Protein AF-0000000084544613 (afdb_homodimer)

Solvent-accessible surface area (backbone atoms only — not comparable to full-atom values): 16202 Å² total; per-residue (Å²): 124,86,74,78,70,75,80,75,56,47,76,49,73,43,75,45,73,48,76,34,64,32,33,56,65,61,53,37,58,56,66,61,38,72,48,53,43,58,78,31,40,74,65,41,62,43,46,40,69,77,35,88,48,72,63,53,60,64,16,25,35,38,38,32,31,70,87,66,53,49,36,34,34,38,29,67,38,61,40,94,79,36,34,40,28,34,34,54,75,42,68,62,92,47,68,38,42,39,36,37,44,35,50,44,73,76,50,79,51,25,25,38,40,36,44,36,36,39,40,30,24,61,79,54,50,73,66,56,45,52,51,47,52,54,48,50,45,51,51,51,48,55,20,51,51,40,41,38,58,64,59,58,102,126,85,74,77,72,76,79,75,55,48,76,51,74,44,75,46,73,47,75,35,64,31,33,57,66,62,54,37,59,57,67,60,39,70,49,54,42,58,78,31,40,74,67,41,62,42,47,39,71,76,35,89,47,73,63,53,61,62,15,25,36,37,39,32,30,69,88,66,52,50,37,35,34,37,29,67,37,63,40,92,80,37,37,39,29,34,33,55,76,44,69,62,92,48,68,39,43,40,37,37,46,36,51,44,72,76,50,79,51,27,24,38,40,36,44,36,34,41,39,30,24,60,78,53,50,72,68,55,44,52,51,48,52,52,50,48,45,51,50,50,48,55,18,51,50,40,41,37,59,64,58,57,103

Organism: NCBI:txid1582439

Secondary structure (DSSP, 8-state):
-------S-EEEEEEEEEEESS-HHHHHHHHH-TT-GGGTSTTEEEEEESSS--SSTT-EEEEEETTS-EEEEEEEEEETTTEEEEEEEESSS-SEEEEEEEEEEEETTEEEEEEEEEEEESSS-HHHHHHHHHHHHHHHHHHHHHHHHHH--/-------S-EEEEEEEEEEESS-HHHHHHHHH-TT-GGGTSTTEEEEEESSS--SSTT-EEEEEETTS-EEEEEEEEEETTTEEEEEEEESSS-SEEEEEEEEEEEETTEEEEEEEEEEEESSS-HHHHHHHHHHHHHHHHHHHHHHHHHH--

Nearest PDB structures (foldseek):
  3ijt-assembly1_A  TM=8.768E-01  e=1.781E-09  Streptococcus mutans
  2le1-assembly1_A  TM=8.566E-01  e=1.753E-08  Thermobifida fusca YX
  3p9v-assembly1_B-2  TM=7.314E-01  e=1.941E-07  Marinobacter nauticus VT8
  4xrw-assembly1_A  TM=7.712E-01  e=8.915E-07  Amycolatopsis orientalis
  2ns9-assembly1_B  TM=6.949E-01  e=4.604E-06  Aeropyrum pernix

Foldseek 3Di:
DPPPPPDLKDKDKAKDKDKAQAALVLLLVQVQQPFNLVQQAPQWDGKDWPDPDRGAFATKMWTAGNVGFIWIKTWHGDDRSFKTKIWTDDRDQFPTKIKMWGWDDPDRGMIMIMIMMMTMHSPDDPVRVVVVSVVVNVSVVRRVVSSRVVRRD/DPPPPPDLKDKDKAKDKDKAQAALVLLLVQVQQPFNLVQQAPQWDGKDWPDPDRGAFATKMWTAGNVGFIWIKTWHGDDRSFKTKIWTDDGDQFPTKIKMWGWDDPDRGMIMIMIMMMTMHSPDDPVRVVVVSVVVNVSVVRRVVSSRVVRRD

Sequence (306 aa):
MAKIQKKSFHTGTVKKTIKIKASNHKVWRKISNIVGLPTWLVDVKDTVYLSKKKKGVGAIRLITFADGNEIEEHVVAWKTGEYFTYIATEGLPLRAYVATISIKPKSKNLVELTWESYINSKKMTEKQFTDFLVFMGSFYEASLENLKALLEKMAKIQKKSFHTGTVKKTIKIKASNHKVWRKISNIVGLPTWLVDVKDTVYLSKKKKGVGAIRLITFADGNEIEEHVVAWKTGEYFTYIATEGLPLRAYVATISIKPKSKNLVELTWESYINSKKMTEKQFTDFLVFMGSFYEASLENLKALLEK

pLDDT: mean 95.2, std 12.95, range [23.08, 98.94]

Structure (mmCIF, N/CA/C/O backbone):
data_AF-0000000084544613-model_v1
#
loop_
_entity.id
_entity.type
_entity.pdbx_description
1 polymer 'SRPBCC family protein'
#
loop_
_atom_site.group_PDB
_atom_site.id
_atom_site.type_symbol
_atom_site.label_atom_id
_atom_site.label_alt_id
_atom_site.label_comp_id
_atom_site.label_asym_id
_atom_site.label_entity_id
_atom_site.label_seq_id
_atom_site.pdbx_PDB_ins_code
_atom_site.Cartn_x
_atom_site.Cartn_y
_atom_site.Cartn_z
_atom_site.occupancy
_atom_site.B_iso_or_equiv
_atom_site.auth_seq_id
_atom_site.auth_comp_id
_atom_site.auth_asym_id
_atom_site.auth_atom_id
_atom_site.pdbx_PDB_model_num
ATOM 1 N N . MET A 1 1 ? -23.906 -1.999 -30.281 1 23.08 1 MET A N 1
ATOM 2 C CA . MET A 1 1 ? -22.828 -1.134 -29.797 1 23.08 1 MET A CA 1
ATOM 3 C C . MET A 1 1 ? -22.438 -1.504 -28.375 1 23.08 1 MET A C 1
ATOM 5 O O . MET A 1 1 ? -23.297 -1.636 -27.5 1 23.08 1 MET A O 1
ATOM 9 N N . ALA A 1 2 ? -21.344 -2.17 -28.094 1 27.88 2 ALA A N 1
ATOM 10 C CA . ALA A 1 2 ? -21.141 -2.693 -26.75 1 27.88 2 ALA A CA 1
ATOM 11 C C . ALA A 1 2 ? -21.203 -1.574 -25.703 1 27.88 2 ALA A C 1
ATOM 13 O O . ALA A 1 2 ? -20.516 -0.554 -25.844 1 27.88 2 ALA A O 1
ATOM 14 N N . LYS A 1 3 ? -22.359 -1.311 -25 1 33.66 3 LYS A N 1
ATOM 15 C CA . LYS A 1 3 ? -22.562 -0.206 -24.078 1 33.66 3 LYS A CA 1
ATOM 16 C C . LYS A 1 3 ? -21.344 0 -23.188 1 33.66 3 LYS A C 1
ATOM 18 O O . LYS A 1 3 ? -20.859 -0.942 -22.547 1 33.66 3 LYS A O 1
ATOM 23 N N . ILE A 1 4 ? -20.391 0.893 -23.453 1 34.91 4 ILE A N 1
ATOM 24 C CA . ILE A 1 4 ? -19.297 1.301 -22.578 1 34.91 4 ILE A CA 1
ATOM 25 C C . ILE A 1 4 ? -19.781 1.394 -21.141 1 34.91 4 ILE A C 1
ATOM 27 O O . ILE A 1 4 ? -20.641 2.221 -20.812 1 34.91 4 ILE A O 1
ATOM 31 N N . GLN A 1 5 ? -19.938 0.431 -20.516 1 38.03 5 GLN A N 1
ATOM 32 C CA . GLN A 1 5 ? -20.484 0.383 -19.172 1 38.03 5 GLN A CA 1
ATOM 33 C C . GLN A 1 5 ? -19.844 1.449 -1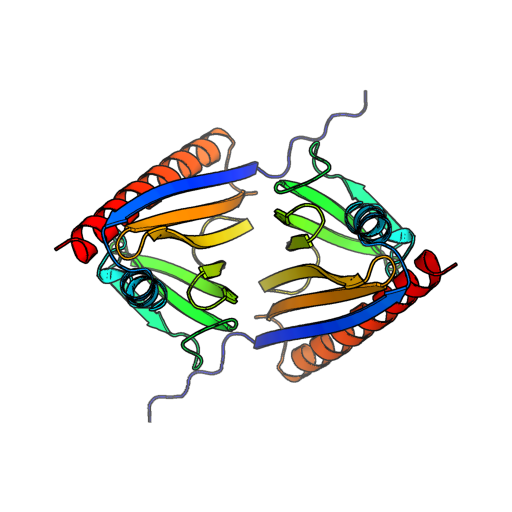8.281 1 38.03 5 GLN A C 1
ATOM 35 O O . GLN A 1 5 ? -18.625 1.68 -18.359 1 38.03 5 GLN A O 1
ATOM 40 N N . LYS A 1 6 ? -20.5 2.516 -17.766 1 46.59 6 LYS A N 1
ATOM 41 C CA . LYS A 1 6 ? -20.219 3.572 -16.797 1 46.59 6 LYS A CA 1
ATOM 42 C C . LYS A 1 6 ? -19.188 3.105 -15.758 1 46.59 6 LYS A C 1
ATOM 44 O O . LYS A 1 6 ? -19.328 2.018 -15.195 1 46.59 6 LYS A O 1
ATOM 49 N N . LYS A 1 7 ? -18.031 3.873 -15.742 1 57.56 7 LYS A N 1
ATOM 50 C CA . LYS A 1 7 ? -16.938 3.562 -14.844 1 57.56 7 LYS A CA 1
ATOM 51 C C . LYS A 1 7 ? -17.422 3.4 -13.406 1 57.56 7 LYS A C 1
ATOM 53 O O . LYS A 1 7 ? -18.109 4.273 -12.883 1 57.56 7 LYS A O 1
ATOM 58 N N . SER A 1 8 ? -17.359 2.229 -12.688 1 84.38 8 SER A N 1
ATOM 59 C CA . SER A 1 8 ? -17.875 1.85 -11.383 1 84.38 8 SER A CA 1
ATOM 60 C C . SER A 1 8 ? -17.047 2.449 -10.258 1 84.38 8 SER A C 1
ATOM 62 O O . SER A 1 8 ? -17.5 2.537 -9.117 1 84.38 8 SER A O 1
ATOM 64 N N . PHE A 1 9 ? -15.898 3.211 -10.578 1 94.94 9 PHE A N 1
ATOM 65 C CA . PHE A 1 9 ? -15.055 3.826 -9.555 1 94.94 9 PHE A CA 1
ATOM 66 C C . PHE A 1 9 ? -14.148 4.887 -10.164 1 94.94 9 PHE A C 1
ATOM 68 O O . PHE A 1 9 ? -14.016 4.965 -11.383 1 94.94 9 PHE A O 1
ATOM 75 N N . HIS A 1 10 ? -13.68 5.848 -9.352 1 96.62 10 HIS A N 1
ATOM 76 C CA . HIS A 1 10 ? -12.672 6.836 -9.734 1 96.62 10 HIS A CA 1
ATOM 77 C C . HIS A 1 10 ? -11.344 6.559 -9.047 1 96.62 10 HIS A C 1
ATOM 79 O O . HIS A 1 10 ? -11.305 6.168 -7.883 1 96.62 10 HIS A O 1
ATOM 85 N N . THR A 1 11 ? -10.273 6.773 -9.82 1 96.88 11 THR A N 1
ATOM 86 C CA . THR A 1 11 ? -8.922 6.617 -9.297 1 96.88 11 THR A CA 1
ATOM 87 C C . THR A 1 11 ? -8.086 7.867 -9.57 1 96.88 11 THR A C 1
ATOM 89 O O . THR A 1 11 ? -8.305 8.562 -10.562 1 96.88 11 THR A O 1
ATOM 92 N N . GLY A 1 12 ? -7.141 8.141 -8.609 1 97.44 12 GLY A N 1
ATOM 93 C CA . GLY A 1 12 ? -6.219 9.25 -8.766 1 97.44 12 GLY A CA 1
ATOM 94 C C . GLY A 1 12 ? -5.008 9.156 -7.859 1 97.44 12 GLY A C 1
ATOM 95 O O . GLY A 1 12 ? -4.934 8.273 -7.004 1 97.44 12 GLY A O 1
ATOM 96 N N . THR A 1 13 ? -4.043 10.023 -8.18 1 98.38 13 THR A N 1
ATOM 97 C CA . THR A 1 13 ? -2.848 10.133 -7.355 1 98.38 13 THR A CA 1
ATOM 98 C C . THR A 1 13 ? -2.609 11.578 -6.938 1 98.38 13 THR A C 1
ATOM 100 O O . THR A 1 13 ? -3.041 12.508 -7.625 1 98.38 13 THR A O 1
ATOM 103 N N . VAL A 1 14 ? -2.062 11.734 -5.809 1 98.75 14 VAL A N 1
ATOM 104 C CA . VAL A 1 14 ? -1.59 13.023 -5.305 1 98.75 14 VAL A CA 1
ATOM 105 C C . VAL A 1 14 ? -0.104 12.922 -4.961 1 98.75 14 VAL A C 1
ATOM 107 O O . VAL A 1 14 ? 0.35 11.922 -4.414 1 98.75 14 VAL A O 1
ATOM 110 N N . LYS A 1 15 ? 0.653 13.945 -5.316 1 98.81 15 LYS A N 1
ATOM 111 C CA . LYS A 1 15 ? 2.082 13.992 -5.02 1 98.81 15 LYS A CA 1
ATOM 112 C C . LYS A 1 15 ? 2.541 15.414 -4.73 1 98.81 15 LYS A C 1
ATOM 114 O O . LYS A 1 15 ? 2.266 16.328 -5.508 1 98.81 15 LYS A O 1
ATOM 119 N N . LYS A 1 16 ? 3.117 15.578 -3.598 1 98.94 16 LYS A N 1
ATOM 120 C CA . LYS A 1 16 ? 3.75 16.844 -3.232 1 98.94 16 LYS A CA 1
ATOM 121 C C . LYS A 1 16 ? 5.176 16.625 -2.738 1 98.94 16 LYS A C 1
ATOM 123 O O . LYS A 1 16 ? 5.449 15.648 -2.033 1 98.94 16 LYS A O 1
ATOM 128 N N . THR A 1 17 ? 6.039 17.516 -3.098 1 98.88 17 THR A N 1
ATOM 129 C CA . THR A 1 17 ? 7.441 17.469 -2.701 1 98.88 17 THR A CA 1
ATOM 130 C C . THR A 1 17 ? 7.883 18.797 -2.104 1 98.88 17 THR A C 1
ATOM 132 O O . THR A 1 17 ? 7.418 19.859 -2.525 1 98.88 17 THR A O 1
ATOM 135 N N . ILE A 1 18 ? 8.789 18.688 -1.15 1 98.94 18 ILE A N 1
ATOM 136 C CA . ILE A 1 18 ? 9.336 19.891 -0.545 1 98.94 18 ILE A CA 1
ATOM 137 C C . ILE A 1 18 ? 10.797 19.672 -0.178 1 98.94 18 ILE A C 1
ATOM 139 O O . ILE A 1 18 ? 11.203 18.547 0.127 1 98.94 18 ILE A O 1
ATOM 143 N N . LYS A 1 19 ? 11.578 20.719 -0.242 1 98.88 19 LYS A N 1
ATOM 144 C CA . LYS A 1 19 ? 12.938 20.688 0.276 1 98.88 19 LYS A CA 1
ATOM 145 C C . LYS A 1 19 ? 13 21.234 1.702 1 98.88 19 LYS A C 1
ATOM 147 O O . LYS A 1 19 ? 12.352 22.234 2.021 1 98.88 19 LYS A O 1
ATOM 152 N N . ILE A 1 20 ? 13.758 20.578 2.533 1 98.94 20 ILE A N 1
ATOM 153 C CA . ILE A 1 20 ? 13.906 20.953 3.932 1 98.94 20 ILE A CA 1
ATOM 154 C C . ILE A 1 20 ? 15.391 21.062 4.285 1 98.94 20 ILE A C 1
ATOM 156 O O . ILE A 1 20 ? 16.156 20.109 4.078 1 98.94 20 ILE A O 1
ATOM 160 N N . LYS A 1 21 ? 15.812 22.156 4.816 1 98.88 21 LYS A N 1
ATOM 161 C CA . LYS A 1 21 ? 17.188 22.359 5.285 1 98.88 21 LYS A CA 1
ATOM 162 C C . LYS A 1 21 ? 17.391 21.719 6.652 1 98.88 21 LYS A C 1
ATOM 164 O O . LYS A 1 21 ? 17.422 22.406 7.672 1 98.88 21 LYS A O 1
ATOM 169 N N . ALA A 1 22 ? 17.672 20.5 6.652 1 98.81 22 ALA A N 1
ATOM 170 C CA . ALA A 1 22 ? 17.922 19.672 7.824 1 98.81 22 ALA A CA 1
ATOM 171 C C . ALA A 1 22 ? 18.562 18.344 7.426 1 98.81 22 ALA A C 1
ATOM 173 O O . ALA A 1 22 ? 18.531 17.969 6.254 1 98.81 22 ALA A O 1
ATOM 174 N N . SER A 1 23 ? 19.172 17.625 8.375 1 98.75 23 SER A N 1
ATOM 175 C CA . SER A 1 23 ? 19.75 16.328 8.094 1 98.75 23 SER A CA 1
ATOM 176 C C . SER A 1 23 ? 18.672 15.273 7.875 1 98.75 23 SER A C 1
ATOM 178 O O . SER A 1 23 ? 17.547 15.414 8.367 1 98.75 23 SER A O 1
ATOM 180 N N . ASN A 1 24 ? 19.047 14.297 7.137 1 98.81 24 ASN A N 1
ATOM 181 C CA . ASN A 1 24 ? 18.156 13.156 6.949 1 98.81 24 ASN A CA 1
ATOM 182 C C . ASN A 1 24 ? 17.688 12.586 8.281 1 98.81 24 ASN A C 1
ATOM 184 O O . ASN A 1 24 ? 16.5 12.273 8.453 1 98.81 24 ASN A O 1
ATOM 188 N N . HIS A 1 25 ? 18.594 12.477 9.164 1 98.62 25 HIS A N 1
ATOM 189 C CA . HIS A 1 25 ? 18.297 11.906 10.469 1 98.62 25 HIS A CA 1
ATOM 190 C C . HIS A 1 25 ? 17.234 12.727 11.195 1 98.62 25 HIS A C 1
ATOM 192 O O . HIS A 1 25 ? 16.297 12.172 11.758 1 98.62 25 HIS A O 1
ATOM 198 N N . LYS A 1 26 ? 17.422 14 11.203 1 98.69 26 LYS A N 1
ATOM 199 C CA . LYS A 1 26 ? 16.469 14.883 11.875 1 98.69 26 LYS A CA 1
ATOM 200 C C . LYS A 1 26 ? 15.086 14.773 11.266 1 98.69 26 LYS A C 1
ATOM 202 O O . LYS A 1 26 ? 14.086 14.656 11.984 1 98.69 26 LYS A O 1
ATOM 207 N N . VAL A 1 27 ? 14.992 14.789 9.984 1 98.88 27 VAL A N 1
ATOM 208 C CA . VAL A 1 27 ? 13.719 14.719 9.281 1 98.88 27 VAL A CA 1
ATOM 209 C C . VAL A 1 27 ? 13.07 13.359 9.523 1 98.88 27 VAL A C 1
ATOM 211 O O . VAL A 1 27 ? 11.883 13.281 9.844 1 98.88 27 VAL A O 1
ATOM 214 N N . TRP A 1 28 ? 13.867 12.328 9.43 1 98.81 28 TRP A N 1
ATOM 215 C CA . TRP A 1 28 ? 13.336 10.977 9.625 1 98.81 28 TRP A CA 1
ATOM 216 C C . TRP A 1 28 ? 12.773 10.812 11.031 1 98.81 28 TRP A C 1
ATOM 218 O O . TRP A 1 28 ? 11.695 10.242 11.211 1 98.81 28 TRP A O 1
ATOM 228 N N . ARG A 1 29 ? 13.469 11.258 11.961 1 98.44 29 ARG A N 1
ATOM 229 C CA . ARG A 1 29 ? 13.023 11.148 13.344 1 98.44 29 ARG A CA 1
ATOM 230 C C . ARG A 1 29 ? 11.648 11.773 13.531 1 98.44 29 ARG A C 1
ATOM 232 O O . ARG A 1 29 ? 10.797 11.234 14.242 1 98.44 29 ARG A O 1
ATOM 239 N N . LYS A 1 30 ? 11.461 12.867 12.883 1 98.56 30 LYS A N 1
ATOM 240 C CA . LYS A 1 30 ? 10.195 13.57 13.016 1 98.56 30 LYS A CA 1
ATOM 241 C C . LYS A 1 30 ? 9.07 12.805 12.32 1 98.56 30 LYS A C 1
ATOM 243 O O . LYS A 1 30 ? 8.031 12.531 12.93 1 98.56 30 LYS A O 1
ATOM 248 N N . ILE A 1 31 ? 9.305 12.336 11.094 1 98.56 31 ILE A N 1
ATOM 249 C CA . ILE A 1 31 ? 8.18 11.82 10.312 1 98.56 31 ILE A CA 1
ATOM 250 C C . ILE A 1 31 ? 7.934 10.359 10.672 1 98.56 31 ILE A C 1
ATOM 252 O O . ILE A 1 31 ? 6.828 9.844 10.469 1 98.56 31 ILE A O 1
ATOM 256 N N . SER A 1 32 ? 8.922 9.711 11.227 1 98.44 32 SER A N 1
ATOM 257 C CA . SER A 1 32 ? 8.75 8.305 11.555 1 98.44 32 SER A CA 1
ATOM 258 C C . SER A 1 32 ? 8.078 8.125 12.906 1 98.44 32 SER A C 1
ATOM 260 O O . SER A 1 32 ? 7.699 7.008 13.273 1 98.44 32 SER A O 1
ATOM 262 N N . ASN A 1 33 ? 8.023 9.164 13.68 1 98.44 33 ASN A N 1
ATOM 263 C CA . ASN A 1 33 ? 7.102 9.164 14.812 1 98.44 33 ASN A CA 1
ATOM 264 C C . ASN A 1 33 ? 5.652 9.297 14.352 1 98.44 33 ASN A C 1
ATOM 266 O O . ASN A 1 33 ? 5.102 10.398 14.32 1 98.44 33 ASN A O 1
ATOM 270 N N . ILE A 1 34 ? 5.027 8.188 14.133 1 98.69 34 ILE A N 1
ATOM 271 C CA . ILE A 1 34 ? 3.791 8.188 13.359 1 98.69 34 ILE A CA 1
ATOM 272 C C . ILE A 1 34 ? 2.646 8.734 14.211 1 98.69 34 ILE A C 1
ATOM 274 O O . ILE A 1 34 ? 1.57 9.039 13.688 1 98.69 34 ILE A O 1
ATOM 278 N N . VAL A 1 35 ? 2.83 8.914 15.5 1 98.56 35 VAL A N 1
ATOM 279 C CA . VAL A 1 35 ? 1.776 9.5 16.328 1 98.56 35 VAL A CA 1
ATOM 280 C C . VAL A 1 35 ? 2.146 10.93 16.703 1 98.56 35 VAL A C 1
ATOM 282 O O . VAL A 1 35 ? 1.463 11.562 17.5 1 98.56 35 VAL A O 1
ATOM 285 N N . GLY A 1 36 ? 3.201 11.484 16.219 1 98.31 36 GLY A N 1
ATOM 286 C CA . GLY A 1 36 ? 3.598 12.859 16.484 1 98.31 36 GLY A CA 1
ATOM 287 C C . GLY A 1 36 ? 2.936 13.859 15.547 1 98.31 36 GLY A C 1
ATOM 288 O O . GLY A 1 36 ? 3.387 15 15.422 1 98.31 36 GLY A O 1
ATOM 289 N N . LEU A 1 37 ? 1.925 13.539 14.914 1 98.44 37 LEU A N 1
ATOM 290 C CA . LEU A 1 37 ? 1.3 14.281 13.828 1 98.44 37 LEU A CA 1
ATOM 291 C C . LEU A 1 37 ? 0.79 15.633 14.312 1 98.44 37 LEU A C 1
ATOM 293 O O . LEU A 1 37 ? 0.873 16.625 13.594 1 98.44 37 LEU A O 1
ATOM 297 N N . PRO A 1 38 ? 0.268 15.766 15.531 1 97.75 38 PRO A N 1
ATOM 298 C CA . PRO A 1 38 ? -0.268 17.062 15.961 1 97.75 38 PRO A CA 1
ATOM 299 C C . PRO A 1 38 ? 0.758 18.188 15.867 1 97.75 38 PRO A C 1
ATOM 301 O O . PRO A 1 38 ? 0.387 19.359 15.828 1 97.75 38 PRO A O 1
ATOM 304 N N . THR A 1 39 ? 1.993 17.844 15.766 1 96.81 39 THR A N 1
ATOM 305 C CA . THR A 1 39 ? 3.047 18.859 15.758 1 96.81 39 THR A CA 1
ATOM 306 C C . THR A 1 39 ? 3.207 19.469 14.367 1 96.81 39 THR A C 1
ATOM 308 O O . THR A 1 39 ? 3.768 20.547 14.219 1 96.81 39 THR A O 1
ATOM 311 N N . TRP A 1 40 ? 2.736 18.766 13.344 1 98.25 40 TRP A N 1
ATOM 312 C CA . TRP A 1 40 ? 3.07 19.312 12.039 1 98.25 40 TRP A CA 1
ATOM 313 C C . TRP A 1 40 ? 1.947 19.078 11.031 1 98.25 40 TRP A C 1
ATOM 315 O O . TRP A 1 40 ? 1.909 19.703 9.969 1 98.25 40 TRP A O 1
ATOM 325 N N . LEU A 1 41 ? 1.075 18.109 11.266 1 98.44 41 LEU A N 1
ATOM 326 C CA . LEU A 1 41 ? -0.033 17.859 10.352 1 98.44 41 LEU A CA 1
ATOM 327 C C . LEU A 1 41 ? -1.194 18.812 10.625 1 98.44 41 LEU A C 1
ATOM 329 O O . LEU A 1 41 ? -1.618 18.953 11.773 1 98.44 41 LEU A O 1
ATOM 333 N N . VAL A 1 42 ? -1.73 19.297 9.578 1 97.88 42 VAL A N 1
ATOM 334 C CA . VAL A 1 42 ? -2.805 20.281 9.711 1 97.88 42 VAL A CA 1
ATOM 335 C C . VAL A 1 42 ? -4.059 19.609 10.258 1 97.88 42 VAL A C 1
ATOM 337 O O . VAL A 1 42 ? -4.379 18.469 9.875 1 97.88 42 VAL A O 1
ATOM 340 N N . ASP A 1 43 ? -4.754 20.281 11.18 1 96.75 43 ASP A N 1
ATOM 341 C CA . ASP A 1 43 ? -6.121 20.031 11.625 1 96.75 43 ASP A CA 1
ATOM 342 C C . ASP A 1 43 ? -6.195 18.75 12.461 1 96.75 43 ASP A C 1
ATOM 344 O O . ASP A 1 43 ? -7.262 18.141 12.586 1 96.75 43 ASP A O 1
ATOM 348 N N . VAL A 1 44 ? -5.074 18.312 12.992 1 98.38 44 VAL A N 1
ATOM 349 C CA . VAL A 1 44 ? -5.082 17.125 13.828 1 98.38 44 VAL A CA 1
ATOM 350 C C . VAL A 1 44 ? -5.203 17.516 15.297 1 98.38 44 VAL A C 1
ATOM 352 O O . VAL A 1 44 ? -4.465 18.391 15.773 1 98.38 44 VAL A O 1
ATOM 355 N N . LYS A 1 45 ? -6.117 16.906 15.945 1 98.12 45 LYS A N 1
ATOM 356 C CA . LYS A 1 45 ? -6.312 17.094 17.375 1 98.12 45 LYS A CA 1
ATOM 357 C C . LYS A 1 45 ? -5.449 16.141 18.188 1 98.12 45 LYS A C 1
ATOM 359 O O . LYS A 1 45 ? -4.832 16.531 19.188 1 98.12 45 LYS A O 1
ATOM 364 N N . ASP A 1 46 ? -5.461 14.883 17.781 1 98.25 46 ASP A N 1
ATOM 365 C CA . ASP A 1 46 ? -4.762 13.859 18.547 1 98.25 46 ASP A CA 1
ATOM 366 C C . ASP A 1 46 ? -4.418 12.656 17.672 1 98.25 46 ASP A C 1
ATOM 368 O O . ASP A 1 46 ? -5.074 12.414 16.656 1 98.25 46 ASP A O 1
ATOM 372 N N . THR A 1 47 ? -3.361 11.984 18.125 1 98.62 47 THR A N 1
ATOM 373 C CA . THR A 1 47 ? -2.992 10.711 17.516 1 98.62 47 THR A CA 1
ATOM 374 C C . THR A 1 47 ? -2.51 9.719 18.562 1 98.62 47 THR A C 1
ATOM 376 O O . THR A 1 47 ? -1.764 10.094 19.469 1 98.62 47 THR A O 1
ATOM 379 N N . VAL A 1 48 ? -2.941 8.414 18.406 1 98.44 48 VAL A N 1
ATOM 380 C CA . VAL A 1 48 ? -2.5 7.383 19.344 1 98.44 48 VAL A CA 1
ATOM 381 C C . VAL A 1 48 ? -2.166 6.105 18.578 1 98.44 48 VAL A C 1
ATOM 383 O O . VAL A 1 48 ? -2.602 5.922 17.438 1 98.44 48 VAL A O 1
ATOM 386 N N . TYR A 1 49 ? -1.404 5.258 19.281 1 98.12 49 TYR A N 1
ATOM 387 C CA . TYR A 1 49 ? -1.151 3.926 18.734 1 98.12 49 TYR A CA 1
ATOM 388 C C . TYR A 1 49 ? -2.322 2.992 19.016 1 98.12 49 TYR A C 1
ATOM 390 O O . TYR A 1 49 ? -2.875 2.994 20.125 1 98.12 49 TYR A O 1
ATOM 398 N N . LEU A 1 50 ? -2.646 2.238 18.016 1 96.81 50 LEU A N 1
ATOM 399 C CA . LEU A 1 50 ? -3.584 1.144 18.234 1 96.81 50 LEU A CA 1
ATOM 400 C C . LEU A 1 50 ? -2.85 -0.188 18.344 1 96.81 50 LEU A C 1
ATOM 402 O O . LEU A 1 50 ? -3.453 -1.21 18.688 1 96.81 50 LEU A O 1
ATOM 406 N N . SER A 1 51 ? -1.61 -0.148 18.031 1 96.06 51 SER A N 1
ATOM 407 C CA . SER A 1 51 ? -0.771 -1.341 18.094 1 96.06 51 SER A CA 1
ATOM 408 C C . SER A 1 51 ? 0.271 -1.219 19.203 1 96.06 51 SER A C 1
ATOM 410 O O . SER A 1 51 ? 0.621 -0.111 19.609 1 96.06 51 SER A O 1
ATOM 412 N N . LYS A 1 52 ? 0.743 -2.355 19.641 1 95.38 52 LYS A N 1
ATOM 413 C CA . LYS A 1 52 ? 1.913 -2.359 20.516 1 95.38 52 LYS A CA 1
ATOM 414 C C . LYS A 1 52 ? 3.164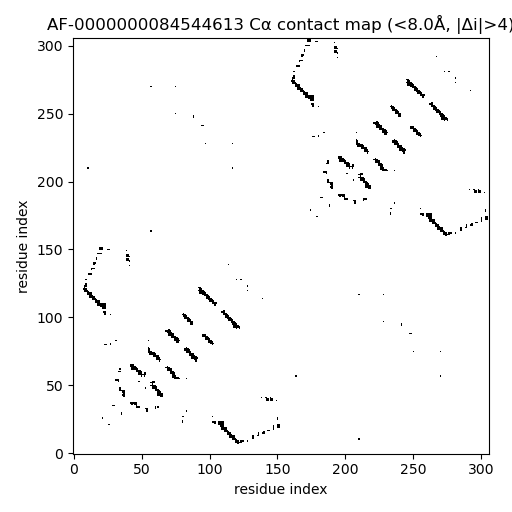 -1.914 19.766 1 95.38 52 LYS A C 1
ATOM 416 O O . LYS A 1 52 ? 3.977 -1.153 20.297 1 95.38 52 LYS A O 1
ATOM 421 N N . LYS A 1 53 ? 3.244 -2.453 18.625 1 95.81 53 LYS A N 1
ATOM 422 C CA . LYS A 1 53 ? 4.344 -2.035 17.75 1 95.81 53 LYS A CA 1
ATOM 423 C C . LYS A 1 53 ? 4.258 -0.544 17.438 1 95.81 53 LYS A C 1
ATOM 425 O O . LYS A 1 53 ? 3.197 -0.041 17.062 1 95.81 53 LYS A O 1
ATOM 430 N N . LYS A 1 54 ? 5.402 0.102 17.531 1 97.19 54 LYS A N 1
ATOM 431 C CA . LYS A 1 54 ? 5.367 1.555 17.391 1 97.19 54 LYS A CA 1
ATOM 432 C C . LYS A 1 54 ? 6.082 1.998 16.125 1 97.19 54 LYS A C 1
ATOM 434 O O . LYS A 1 54 ? 5.93 3.141 15.68 1 97.19 54 LYS A O 1
ATOM 439 N N . LYS A 1 55 ? 6.898 1.091 15.586 1 97.12 55 LYS A N 1
ATOM 440 C CA . LYS A 1 55 ? 7.648 1.386 14.367 1 97.12 55 LYS A CA 1
ATOM 441 C C . LYS A 1 55 ? 7.59 0.217 13.391 1 97.12 55 LYS A C 1
ATOM 443 O O . LYS A 1 55 ? 7.477 -0.939 13.805 1 97.12 55 LYS A O 1
ATOM 448 N N . GLY A 1 56 ? 7.676 0.611 12.086 1 97.88 56 GLY A N 1
ATOM 449 C CA . GLY A 1 56 ? 7.77 -0.441 11.086 1 97.88 56 GLY A CA 1
ATOM 450 C C . GLY A 1 56 ? 6.418 -1.023 10.703 1 97.88 56 GLY A C 1
ATOM 451 O O . GLY A 1 56 ? 5.379 -0.541 11.164 1 97.88 56 GLY A O 1
ATOM 452 N N . VAL A 1 57 ? 6.449 -2.006 9.859 1 98.06 57 VAL A N 1
ATOM 453 C CA . VAL A 1 57 ? 5.246 -2.639 9.328 1 98.06 57 VAL A CA 1
ATOM 454 C C . VAL A 1 57 ? 4.422 -3.225 10.469 1 98.06 57 VAL A C 1
ATOM 456 O O . VAL A 1 57 ? 4.945 -3.963 11.305 1 98.06 57 VAL A O 1
ATOM 459 N N . GLY A 1 58 ? 3.203 -2.865 10.484 1 97.5 58 GLY A N 1
ATOM 460 C CA . GLY A 1 58 ? 2.316 -3.365 11.523 1 97.5 58 GLY A CA 1
ATOM 461 C C . GLY A 1 58 ? 2.01 -2.334 12.594 1 97.5 58 GLY A C 1
ATOM 462 O O . GLY A 1 58 ? 1.12 -2.537 13.422 1 97.5 58 GLY A O 1
ATOM 463 N N . ALA A 1 59 ? 2.785 -1.241 12.656 1 98.44 59 ALA A N 1
ATOM 464 C CA . ALA A 1 59 ? 2.402 -0.128 13.523 1 98.44 59 ALA A CA 1
ATOM 465 C C . ALA A 1 59 ? 1.102 0.513 13.047 1 98.44 59 ALA A C 1
ATOM 467 O O . ALA A 1 59 ? 0.896 0.698 11.844 1 98.44 59 ALA A O 1
ATOM 468 N N . ILE A 1 60 ? 0.266 0.796 13.992 1 98.31 60 ILE A N 1
ATOM 469 C CA . ILE A 1 60 ? -1.062 1.298 13.648 1 98.31 60 ILE A CA 1
ATOM 470 C C . ILE A 1 60 ? -1.346 2.576 14.438 1 98.31 60 ILE A C 1
ATOM 472 O O . ILE A 1 60 ? -1.146 2.621 15.656 1 98.31 60 ILE A O 1
ATOM 476 N N . ARG A 1 61 ? -1.844 3.58 13.664 1 98.62 61 ARG A N 1
ATOM 477 C CA . ARG A 1 61 ? -2.209 4.816 14.344 1 98.62 61 ARG A CA 1
ATOM 478 C C . ARG A 1 61 ? -3.686 5.141 14.141 1 98.62 61 ARG A C 1
ATOM 480 O O . ARG A 1 61 ? -4.27 4.77 13.125 1 98.62 61 ARG A O 1
ATOM 487 N N . LEU A 1 62 ? -4.215 5.766 15.172 1 98.5 62 LEU A N 1
ATOM 488 C CA . LEU A 1 62 ? -5.52 6.414 15.117 1 98.5 62 LEU A CA 1
ATOM 489 C C . LEU A 1 62 ? -5.371 7.934 15.172 1 98.5 62 LEU A C 1
ATOM 491 O O . LEU A 1 62 ? -4.793 8.469 16.125 1 98.5 62 LEU A O 1
ATOM 495 N N . ILE A 1 63 ? -5.867 8.578 14.148 1 98.75 63 ILE A N 1
ATOM 496 C CA . ILE A 1 63 ? -5.824 10.031 14.055 1 98.75 63 ILE A CA 1
ATOM 497 C C . ILE A 1 63 ? -7.199 10.617 14.391 1 98.75 63 ILE A C 1
ATOM 499 O O . ILE A 1 63 ? -8.211 10.188 13.836 1 98.75 63 ILE A O 1
ATOM 503 N N . THR A 1 64 ? -7.246 11.539 15.289 1 98.62 64 THR A N 1
ATOM 504 C CA . THR A 1 64 ? -8.445 12.32 15.562 1 98.62 64 THR A CA 1
ATOM 505 C C . THR A 1 64 ? -8.273 13.766 15.094 1 98.62 64 THR A C 1
ATOM 507 O O . THR A 1 64 ? -7.367 14.469 15.547 1 98.62 64 THR A O 1
ATOM 510 N N . PHE A 1 65 ? -9.211 14.117 14.234 1 98.19 65 PHE A N 1
ATOM 511 C CA . PHE A 1 65 ? -9.133 15.469 13.695 1 98.19 65 PHE A CA 1
ATOM 512 C C . PHE A 1 65 ? -9.93 16.438 14.555 1 98.19 65 PHE A C 1
ATOM 514 O O . PHE A 1 65 ? -10.727 16.016 15.406 1 98.19 65 PHE A O 1
ATOM 521 N N . ALA A 1 66 ? -9.672 17.719 14.25 1 97.25 66 ALA A N 1
ATOM 522 C CA . ALA A 1 66 ? -10.297 18.797 15.031 1 97.25 66 ALA A CA 1
ATOM 523 C C . ALA A 1 66 ? -11.812 18.75 14.898 1 97.25 66 ALA A C 1
ATOM 525 O O . ALA A 1 66 ? -12.539 19.094 15.844 1 97.25 66 ALA A O 1
ATOM 526 N N . ASP A 1 67 ? -12.328 18.25 13.789 1 96.44 67 ASP A N 1
ATOM 527 C CA . ASP A 1 67 ? -13.766 18.188 13.547 1 96.44 67 ASP A CA 1
ATOM 528 C C . ASP A 1 67 ? -14.367 16.922 14.141 1 96.44 67 ASP A C 1
ATOM 530 O O . ASP A 1 67 ? -15.562 16.672 13.992 1 96.44 67 ASP A O 1
ATOM 534 N N . GLY A 1 68 ? -13.602 16.094 14.68 1 96.56 68 GLY A N 1
ATOM 535 C CA . GLY A 1 68 ? -14.078 14.906 15.352 1 96.56 68 GLY A CA 1
ATOM 536 C C . GLY A 1 68 ? -13.938 13.648 14.516 1 96.56 68 GLY A C 1
ATOM 537 O O . GLY A 1 68 ? -14.062 12.531 15.031 1 96.56 68 GLY A O 1
ATOM 538 N N . ASN A 1 69 ? -13.633 13.781 13.258 1 96.88 69 ASN A N 1
ATOM 539 C CA . ASN A 1 69 ? -13.43 12.625 12.406 1 96.88 69 ASN A CA 1
ATOM 540 C C . ASN A 1 69 ? -12.195 11.828 12.82 1 96.88 69 ASN A C 1
ATOM 542 O O . ASN A 1 69 ? -11.203 12.398 13.258 1 96.88 69 ASN A O 1
ATOM 546 N N . GLU A 1 70 ? -12.328 10.5 12.664 1 98.25 70 GLU A N 1
ATOM 547 C CA . GLU A 1 70 ? -11.211 9.625 12.984 1 98.25 70 GLU A CA 1
ATOM 548 C C . GLU A 1 70 ? -10.805 8.773 11.781 1 98.25 70 GLU A C 1
ATOM 550 O O . GLU A 1 70 ? -11.664 8.305 11.031 1 98.25 70 GLU A O 1
ATOM 555 N N . ILE A 1 71 ? -9.484 8.625 11.625 1 98.44 71 ILE A N 1
ATOM 556 C CA . ILE A 1 71 ? -8.93 7.789 10.57 1 98.44 71 ILE A CA 1
ATOM 557 C C . ILE A 1 71 ? -7.965 6.766 11.172 1 98.44 71 ILE A C 1
ATOM 559 O O . ILE A 1 71 ? -7.105 7.113 11.984 1 98.44 71 ILE A O 1
ATOM 563 N N . GLU A 1 72 ? -8.141 5.527 10.875 1 98.12 72 GLU A N 1
ATOM 564 C CA . GLU A 1 72 ? -7.207 4.465 11.242 1 98.12 72 GLU A CA 1
ATOM 565 C C . GLU A 1 72 ? -6.262 4.133 10.094 1 98.12 72 GLU A C 1
ATOM 567 O O . GLU A 1 72 ? -6.707 3.836 8.984 1 98.12 72 GLU A O 1
ATOM 572 N N . GLU A 1 73 ? -4.945 4.168 10.383 1 98.69 73 GLU A N 1
ATOM 573 C CA . GLU A 1 73 ? -3.953 3.904 9.352 1 98.69 73 GLU A CA 1
ATOM 574 C C . GLU A 1 73 ? -2.949 2.85 9.805 1 98.69 73 GLU A C 1
ATOM 576 O O . GLU A 1 73 ? -2.586 2.797 10.984 1 98.69 73 GLU A O 1
ATOM 581 N N . HIS A 1 74 ? -2.539 1.994 8.883 1 98.69 74 HIS A N 1
ATOM 582 C CA . HIS A 1 74 ? -1.586 0.912 9.102 1 98.69 74 HIS A CA 1
ATOM 583 C C . HIS A 1 74 ? -0.32 1.117 8.273 1 98.69 74 HIS A C 1
ATOM 585 O O . HIS A 1 74 ? -0.392 1.323 7.062 1 98.69 74 HIS A O 1
ATOM 591 N N . VAL A 1 75 ? 0.864 1.003 8.945 1 98.81 75 VAL A N 1
ATOM 592 C CA . VAL A 1 75 ? 2.113 0.986 8.195 1 98.81 75 VAL A CA 1
ATOM 593 C C . VAL A 1 75 ? 2.277 -0.362 7.496 1 98.81 75 VAL A C 1
ATOM 595 O O . VAL A 1 75 ? 2.18 -1.414 8.133 1 98.81 75 VAL A O 1
ATOM 598 N N . VAL A 1 76 ? 2.592 -0.313 6.133 1 98.69 76 VAL A N 1
ATOM 599 C CA . VAL A 1 76 ? 2.59 -1.565 5.387 1 98.69 76 VAL A CA 1
ATOM 600 C C . VAL A 1 76 ? 3.924 -1.74 4.664 1 98.69 76 VAL A C 1
ATOM 602 O O . VAL A 1 76 ? 4.18 -2.785 4.062 1 98.69 76 VAL A O 1
ATOM 605 N N . ALA A 1 77 ? 4.734 -0.784 4.668 1 98.5 77 ALA A N 1
ATOM 606 C CA . ALA A 1 77 ? 6.113 -0.839 4.199 1 98.5 77 ALA A CA 1
ATOM 607 C C . ALA A 1 77 ? 6.988 0.16 4.953 1 98.5 77 ALA A C 1
ATOM 609 O O . ALA A 1 77 ? 6.52 1.226 5.359 1 98.5 77 ALA A O 1
ATOM 610 N N . TRP A 1 78 ? 8.25 -0.275 5.148 1 98.38 78 TRP A N 1
ATOM 611 C CA . TRP A 1 78 ? 9.141 0.537 5.969 1 98.38 78 TRP A CA 1
ATOM 612 C C . TRP A 1 78 ? 10.602 0.3 5.594 1 98.38 78 TRP A C 1
ATOM 614 O O . TRP A 1 78 ? 11.047 -0.847 5.508 1 98.38 78 TRP A O 1
ATOM 624 N N . LYS A 1 79 ? 11.242 1.354 5.246 1 98.12 79 LYS A N 1
ATOM 625 C CA . LYS A 1 79 ? 12.695 1.371 5.133 1 98.12 79 LYS A C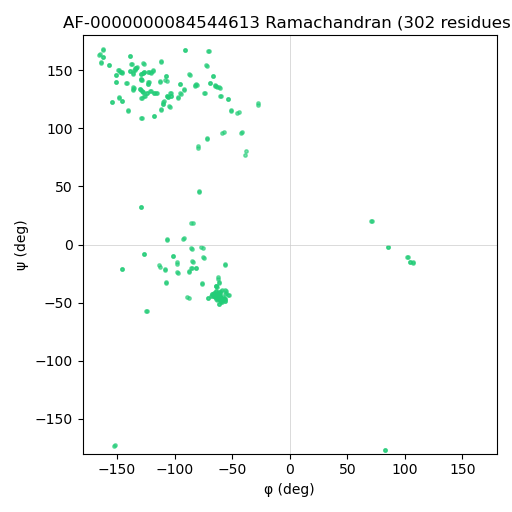A 1
ATOM 626 C C . LYS A 1 79 ? 13.297 2.537 5.914 1 98.12 79 LYS A C 1
ATOM 628 O O . LYS A 1 79 ? 13.242 3.684 5.469 1 98.12 79 LYS A O 1
ATOM 633 N N . THR A 1 80 ? 13.961 2.215 7.023 1 98.5 80 THR A N 1
ATOM 634 C CA . THR A 1 80 ? 14.445 3.213 7.969 1 98.5 80 THR A CA 1
ATOM 635 C C . THR A 1 80 ? 15.289 4.266 7.262 1 98.5 80 THR A C 1
ATOM 637 O O . THR A 1 80 ? 16.203 3.926 6.504 1 98.5 80 THR A O 1
ATOM 640 N N . GLY A 1 81 ? 14.891 5.48 7.449 1 98.56 81 GLY A N 1
ATOM 641 C CA . GLY A 1 81 ? 15.641 6.613 6.922 1 98.56 81 GLY A CA 1
ATOM 642 C C . GLY A 1 81 ? 15.289 6.934 5.48 1 98.56 81 GLY A C 1
ATOM 643 O O . GLY A 1 81 ? 15.789 7.918 4.922 1 98.56 81 GLY A O 1
ATOM 644 N N . GLU A 1 82 ? 14.438 6.176 4.902 1 98.56 82 GLU A N 1
ATOM 645 C CA . GLU A 1 82 ? 14.164 6.359 3.48 1 98.56 82 GLU A CA 1
ATOM 646 C C . GLU A 1 82 ? 12.672 6.586 3.229 1 98.56 82 GLU A C 1
ATOM 648 O O . GLU A 1 82 ? 12.289 7.578 2.611 1 98.56 82 GLU A O 1
ATOM 653 N N . TYR A 1 83 ? 11.828 5.641 3.656 1 98.75 83 TYR A N 1
ATOM 654 C CA . TYR A 1 83 ? 10.406 5.844 3.416 1 98.75 83 TYR A CA 1
ATOM 655 C C . TYR A 1 83 ? 9.562 4.941 4.316 1 98.75 83 TYR A C 1
ATOM 657 O O . TYR A 1 83 ? 10.078 3.982 4.895 1 98.75 83 TYR A O 1
ATOM 665 N N . PHE A 1 84 ? 8.344 5.246 4.492 1 98.75 84 PHE A N 1
ATOM 666 C CA . PHE A 1 84 ? 7.324 4.293 4.914 1 98.75 84 PHE A CA 1
ATOM 667 C C . PHE A 1 84 ? 6.027 4.512 4.141 1 98.75 84 PHE A C 1
ATOM 669 O O . PHE A 1 84 ? 5.762 5.617 3.666 1 98.75 84 PHE A O 1
ATOM 676 N N . THR A 1 85 ? 5.281 3.453 3.918 1 98.88 85 THR A N 1
ATOM 677 C CA . THR A 1 85 ? 3.977 3.428 3.266 1 98.88 85 THR A CA 1
ATOM 678 C C . THR A 1 85 ? 2.885 3.039 4.258 1 98.88 85 THR A C 1
ATOM 680 O O . THR A 1 85 ? 3.098 2.188 5.121 1 98.88 85 THR A O 1
ATOM 683 N N . TYR A 1 86 ? 1.746 3.691 4.148 1 98.88 86 TYR A N 1
ATOM 684 C CA . TYR A 1 86 ? 0.626 3.35 5.02 1 98.88 86 TYR A CA 1
ATOM 685 C C . TYR A 1 86 ? -0.684 3.334 4.238 1 98.88 86 TYR A C 1
ATOM 687 O O . TYR A 1 86 ? -0.789 3.949 3.176 1 98.88 86 TYR A O 1
ATOM 695 N N . ILE A 1 87 ? -1.652 2.566 4.762 1 98.81 87 ILE A N 1
ATOM 696 C CA . ILE A 1 87 ? -3.006 2.521 4.219 1 98.81 87 ILE A CA 1
ATOM 697 C C . ILE A 1 87 ? -4.004 2.984 5.281 1 98.81 87 ILE A C 1
ATOM 699 O O . ILE A 1 87 ? -3.754 2.838 6.48 1 98.81 87 ILE A O 1
ATOM 703 N N . ALA A 1 88 ? -5.082 3.578 4.816 1 98.44 88 ALA A N 1
ATOM 704 C CA . ALA A 1 88 ? -6.215 3.812 5.703 1 98.44 88 ALA A CA 1
ATOM 705 C C . ALA A 1 88 ? -7.207 2.652 5.645 1 98.44 88 ALA A C 1
ATOM 707 O O . ALA A 1 88 ? -7.59 2.209 4.562 1 98.44 88 ALA A O 1
ATOM 708 N N . THR A 1 89 ? -7.637 2.199 6.824 1 96.69 89 THR A N 1
ATOM 709 C CA . THR A 1 89 ? -8.586 1.094 6.859 1 96.69 89 THR A CA 1
ATOM 710 C C . THR A 1 89 ? -9.969 1.583 7.289 1 96.69 89 THR A C 1
ATOM 712 O O . THR A 1 89 ? -10.969 0.893 7.082 1 96.69 89 THR A O 1
ATOM 715 N N . GLU A 1 90 ? -10.031 2.715 7.953 1 95.19 90 GLU A N 1
ATOM 716 C CA . GLU A 1 90 ? -11.289 3.289 8.406 1 95.19 90 GLU A CA 1
ATOM 717 C C . GLU A 1 90 ? -11.234 4.812 8.406 1 95.19 90 GLU A C 1
ATOM 719 O O . GLU A 1 90 ? -10.172 5.402 8.57 1 95.19 90 GLU A O 1
ATOM 724 N N . GLY A 1 91 ? -12.422 5.422 8.156 1 96.62 91 GLY A N 1
ATOM 725 C CA . GLY A 1 91 ? -12.562 6.84 8.445 1 96.62 91 GLY A CA 1
ATOM 726 C C . GLY A 1 91 ? -12.602 7.699 7.199 1 96.62 91 GLY A C 1
ATOM 727 O O . GLY A 1 91 ? -12.992 8.867 7.258 1 96.62 91 GLY A O 1
ATOM 728 N N . LEU A 1 92 ? -12.188 7.156 6.027 1 96.19 92 LEU A N 1
ATOM 729 C CA . LEU A 1 92 ? -12.25 7.891 4.766 1 96.19 92 LEU A CA 1
ATOM 730 C C . LEU A 1 92 ? -13.359 7.355 3.875 1 96.19 92 LEU A C 1
ATOM 732 O O . LEU A 1 92 ? -13.641 6.152 3.879 1 96.19 92 LEU A O 1
ATOM 736 N N . PRO A 1 93 ? -13.984 8.234 3.143 1 95.06 93 PRO A N 1
ATOM 737 C CA . PRO A 1 93 ? -15 7.754 2.197 1 95.06 93 PRO A CA 1
ATOM 738 C C . PRO A 1 93 ? -14.391 7.184 0.918 1 95.06 93 PRO A C 1
ATOM 740 O O . PRO A 1 93 ? -14.797 7.559 -0.184 1 95.06 93 PRO A O 1
ATOM 743 N N . LEU A 1 94 ? -13.43 6.391 1.031 1 97.75 94 LEU A N 1
ATOM 744 C CA . LEU A 1 94 ? -12.648 5.832 -0.064 1 97.75 94 LEU A CA 1
ATOM 745 C C . LEU A 1 94 ? -12.672 4.305 -0.029 1 97.75 94 LEU A C 1
ATOM 747 O O . LEU A 1 94 ? -12.797 3.707 1.042 1 97.75 94 LEU A O 1
ATOM 751 N N . ARG A 1 95 ? -12.602 3.801 -1.179 1 96.25 95 ARG A N 1
ATOM 752 C CA . ARG A 1 95 ? -12.391 2.361 -1.296 1 96.25 95 ARG A CA 1
ATOM 753 C C . ARG A 1 95 ? -10.945 1.99 -1.001 1 96.25 95 ARG A C 1
ATOM 755 O O . ARG A 1 95 ? -10.664 0.906 -0.485 1 96.25 95 ARG A O 1
ATOM 762 N N . ALA A 1 96 ? -10.055 2.889 -1.368 1 97.69 96 ALA A N 1
ATOM 763 C CA . ALA A 1 96 ? -8.641 2.664 -1.079 1 97.69 96 ALA A CA 1
ATOM 764 C C . ALA A 1 96 ? -7.902 3.986 -0.908 1 97.69 96 ALA A C 1
ATOM 766 O O . ALA A 1 96 ? -8.172 4.957 -1.62 1 97.69 96 ALA A O 1
ATOM 767 N N . TYR A 1 97 ? -7.043 4.004 0.019 1 98.69 97 TYR A N 1
ATOM 768 C CA . TYR A 1 97 ? -6.059 5.051 0.248 1 98.69 97 TYR A CA 1
ATOM 769 C C . TYR A 1 97 ? -4.715 4.461 0.659 1 98.69 97 TYR A C 1
ATOM 771 O O . TYR A 1 97 ? -4.613 3.799 1.694 1 98.69 97 TYR A O 1
ATOM 779 N N . VAL A 1 98 ? -3.695 4.621 -0.134 1 98.88 98 VAL A N 1
ATOM 780 C CA . VAL A 1 98 ? -2.314 4.234 0.128 1 98.88 98 VAL A CA 1
ATOM 781 C C . VAL A 1 98 ? -1.399 5.449 -0.013 1 98.88 98 VAL A C 1
ATOM 783 O O . VAL A 1 98 ? -1.444 6.152 -1.025 1 98.88 98 VAL A O 1
ATOM 786 N N . ALA A 1 99 ? -0.58 5.645 0.967 1 98.88 99 ALA A N 1
ATOM 787 C CA . ALA A 1 99 ? 0.295 6.812 0.911 1 98.88 99 ALA A CA 1
ATOM 788 C C . ALA A 1 99 ? 1.719 6.453 1.325 1 98.88 99 ALA A C 1
ATOM 790 O O . ALA A 1 99 ? 1.926 5.551 2.139 1 98.88 99 ALA A O 1
ATOM 791 N N . THR A 1 100 ? 2.684 7.094 0.753 1 98.88 100 THR A N 1
ATOM 792 C CA . THR A 1 100 ? 4.098 6.949 1.073 1 98.88 100 THR A CA 1
ATOM 793 C C . THR A 1 100 ? 4.73 8.305 1.36 1 98.88 100 THR A C 1
ATOM 795 O O . THR A 1 100 ? 4.508 9.273 0.623 1 98.88 100 THR A O 1
ATOM 798 N N . ILE A 1 101 ? 5.438 8.422 2.42 1 98.94 101 ILE A N 1
ATOM 799 C CA . ILE A 1 101 ? 6.367 9.523 2.656 1 98.94 101 ILE A CA 1
ATOM 800 C C . ILE A 1 101 ? 7.801 9.039 2.49 1 98.94 101 ILE A C 1
ATOM 802 O O . ILE A 1 101 ? 8.195 8.031 3.082 1 98.94 101 ILE A O 1
ATOM 806 N N . SER A 1 102 ? 8.547 9.734 1.666 1 98.81 102 SER A N 1
ATOM 807 C CA . SER A 1 102 ? 9.922 9.32 1.386 1 98.81 102 SER A CA 1
ATOM 808 C C . SER A 1 102 ? 10.883 10.508 1.461 1 98.81 102 SER A C 1
ATOM 810 O O . SER A 1 102 ? 10.484 11.648 1.217 1 98.81 102 SER A O 1
ATOM 812 N N . ILE A 1 103 ? 12.109 10.203 1.806 1 98.94 103 ILE A N 1
ATOM 813 C CA . ILE A 1 103 ? 13.172 11.203 1.905 1 98.94 103 ILE A CA 1
ATOM 814 C C . ILE A 1 103 ? 14.305 10.844 0.949 1 98.94 103 ILE A C 1
ATOM 816 O O . ILE A 1 103 ? 14.734 9.688 0.889 1 98.94 103 ILE A O 1
ATOM 820 N N . LYS A 1 104 ? 14.727 11.805 0.212 1 98.75 104 LYS A N 1
ATOM 821 C CA . LYS A 1 104 ? 15.945 11.727 -0.582 1 98.75 104 LYS A CA 1
ATOM 822 C C . LYS A 1 104 ? 16.969 12.773 -0.125 1 98.75 104 LYS A C 1
ATOM 824 O O . LYS A 1 104 ? 16.781 13.969 -0.358 1 98.75 104 LYS A O 1
ATOM 829 N N . PRO A 1 105 ? 18.031 12.305 0.467 1 98.69 105 PRO A N 1
ATOM 830 C CA . PRO A 1 105 ? 19.062 13.281 0.815 1 98.69 105 PRO A CA 1
ATOM 831 C C . PRO A 1 105 ? 19.688 13.945 -0.412 1 98.69 105 PRO A C 1
ATOM 833 O O . PRO A 1 105 ? 19.984 13.266 -1.398 1 98.69 105 PRO A O 1
ATOM 836 N N . LYS A 1 106 ? 19.859 15.219 -0.321 1 98.62 106 LYS A N 1
ATOM 837 C CA . LYS A 1 106 ? 20.516 15.969 -1.393 1 98.62 106 LYS A CA 1
ATOM 838 C C . LYS A 1 106 ? 21.922 16.406 -0.987 1 98.62 106 LYS A C 1
ATOM 840 O O . LYS A 1 106 ? 22.797 16.578 -1.839 1 98.62 106 LYS A O 1
ATOM 845 N N . SER A 1 107 ? 22.125 16.688 0.286 1 98.12 107 SER A N 1
ATOM 846 C CA . SER A 1 107 ? 23.391 16.953 0.968 1 98.12 107 SER A CA 1
ATOM 847 C C . SER A 1 107 ? 23.312 16.562 2.441 1 98.12 107 SER A C 1
ATOM 849 O O . SER A 1 107 ? 22.344 15.938 2.873 1 98.12 107 SER A O 1
ATOM 851 N N . LYS A 1 108 ? 24.359 16.906 3.148 1 97.81 108 LYS A N 1
ATOM 852 C CA . LYS A 1 108 ? 24.391 16.578 4.574 1 97.81 108 LYS A CA 1
ATOM 853 C C . LYS A 1 108 ? 23.25 17.266 5.32 1 97.81 108 LYS A C 1
ATOM 855 O O . LYS A 1 108 ? 22.719 16.719 6.285 1 97.81 108 LYS A O 1
ATOM 860 N N . ASN A 1 109 ? 22.844 18.438 4.895 1 98.44 109 ASN A N 1
ATOM 861 C CA . ASN A 1 109 ? 21.859 19.219 5.633 1 98.44 109 ASN A CA 1
ATOM 862 C C . ASN A 1 109 ? 20.719 19.688 4.727 1 98.44 109 ASN A C 1
ATOM 864 O O . ASN A 1 109 ? 20.188 20.781 4.891 1 98.44 109 ASN A O 1
ATOM 868 N N . LEU A 1 110 ? 20.422 18.906 3.773 1 98.81 110 LEU A N 1
ATOM 869 C CA . LEU A 1 110 ? 19.328 19.188 2.855 1 98.81 110 LEU A CA 1
ATOM 870 C C . LEU A 1 110 ? 18.688 17.891 2.375 1 98.81 110 LEU A C 1
ATOM 872 O O . LEU A 1 110 ? 19.375 16.984 1.888 1 98.81 110 LEU A O 1
ATOM 876 N N . VAL A 1 111 ? 17.391 17.844 2.553 1 98.88 111 VAL A N 1
ATOM 877 C CA . VAL A 1 111 ? 16.688 16.672 2.033 1 98.88 111 VAL A CA 1
ATOM 878 C C . VAL A 1 111 ? 15.531 17.125 1.143 1 98.88 111 VAL A C 1
ATOM 880 O O . VAL A 1 111 ? 15.086 18.266 1.226 1 98.88 111 VAL A O 1
ATOM 883 N N . GLU A 1 112 ? 15.148 16.266 0.278 1 98.94 112 GLU A N 1
ATOM 884 C CA . GLU A 1 112 ? 13.883 16.344 -0.443 1 98.94 112 GLU A CA 1
ATOM 885 C C . GLU A 1 112 ? 12.883 15.328 0.104 1 98.94 112 GLU A C 1
ATOM 887 O O . GLU A 1 112 ? 13.172 14.133 0.172 1 98.94 112 GLU A O 1
ATOM 892 N N . LEU A 1 113 ? 11.789 15.828 0.594 1 98.94 113 LEU A N 1
ATOM 893 C CA . LEU A 1 113 ? 10.727 14.984 1.133 1 98.94 113 LEU A CA 1
ATOM 894 C C . LEU A 1 113 ? 9.539 14.938 0.184 1 98.94 113 LEU A C 1
ATOM 896 O O . LEU A 1 113 ? 9.062 15.977 -0.278 1 98.94 113 LEU A O 1
ATOM 900 N N . THR A 1 114 ? 9.117 13.719 -0.138 1 98.94 114 THR A N 1
ATOM 901 C CA . THR A 1 114 ? 7.977 13.523 -1.022 1 98.94 114 THR A CA 1
ATOM 902 C C . THR A 1 114 ? 6.852 12.789 -0.299 1 98.94 114 THR A C 1
ATOM 904 O O . THR A 1 114 ? 7.102 11.82 0.421 1 98.94 114 THR A O 1
ATOM 907 N N . TRP A 1 115 ? 5.672 13.312 -0.386 1 98.94 115 TRP A N 1
ATOM 908 C CA . TRP A 1 115 ? 4.426 12.688 0.044 1 98.94 115 TRP A CA 1
ATOM 909 C C . TRP A 1 115 ? 3.541 12.359 -1.153 1 98.94 115 TRP A C 1
ATOM 911 O O . TRP A 1 115 ? 3.137 13.25 -1.899 1 98.94 115 TRP A O 1
ATOM 921 N N . GLU A 1 116 ? 3.293 11.062 -1.372 1 98.81 116 GLU A N 1
ATOM 922 C CA . GLU A 1 116 ? 2.484 10.648 -2.518 1 98.81 116 GLU A CA 1
ATOM 923 C C . GLU A 1 116 ? 1.428 9.633 -2.109 1 98.81 116 GLU A C 1
ATOM 925 O O . GLU A 1 116 ? 1.606 8.898 -1.133 1 98.81 116 GLU A O 1
ATOM 930 N N . SER A 1 117 ? 0.275 9.578 -2.871 1 98.81 117 SER A N 1
ATOM 931 C CA . SER A 1 117 ? -0.795 8.656 -2.504 1 98.81 117 SER A CA 1
ATOM 932 C C . SER A 1 117 ? -1.557 8.18 -3.732 1 98.81 117 SER A C 1
ATOM 934 O O . SER A 1 117 ? -1.547 8.836 -4.773 1 98.81 117 SER A O 1
ATOM 936 N N . TYR A 1 118 ? -2.055 7.02 -3.654 1 98.81 118 TYR A N 1
ATOM 937 C CA . TYR A 1 118 ? -3.053 6.422 -4.531 1 98.81 118 TYR A CA 1
ATOM 938 C C . TYR A 1 118 ? -4.426 6.414 -3.871 1 98.81 118 TYR A C 1
ATOM 940 O O . TYR A 1 118 ? -4.57 5.961 -2.732 1 98.81 118 TYR A O 1
ATOM 948 N N . ILE A 1 119 ? -5.414 6.898 -4.629 1 98.69 119 ILE A N 1
ATOM 949 C CA . ILE A 1 119 ? -6.754 7.102 -4.086 1 98.69 119 ILE A CA 1
ATOM 950 C C . ILE A 1 119 ? -7.789 6.473 -5.012 1 98.69 119 ILE A C 1
ATOM 952 O O . ILE A 1 119 ? -7.715 6.625 -6.23 1 98.69 119 ILE A O 1
ATOM 956 N N . ASN A 1 120 ? -8.734 5.727 -4.434 1 98.06 120 ASN A N 1
ATOM 957 C CA . ASN A 1 120 ? -9.828 5.109 -5.176 1 98.06 120 ASN A CA 1
ATOM 958 C C . ASN A 1 120 ? -11.156 5.27 -4.449 1 98.06 120 ASN A C 1
ATOM 960 O O . ASN A 1 120 ? -11.234 5.078 -3.234 1 98.06 120 ASN A O 1
ATOM 964 N N . SER A 1 121 ? -12.195 5.691 -5.23 1 97.62 121 SER A N 1
ATOM 965 C CA . SER A 1 121 ? -13.531 5.836 -4.652 1 97.62 121 SER A CA 1
ATOM 966 C C . SER A 1 121 ? -14.594 5.238 -5.566 1 97.62 121 SER A C 1
ATOM 968 O O . SER A 1 121 ? -14.57 5.457 -6.781 1 97.62 121 SER A O 1
ATOM 970 N N . LYS A 1 122 ? -15.453 4.516 -4.941 1 94.94 122 LYS A N 1
ATOM 971 C CA . LYS A 1 122 ? -16.625 4.023 -5.656 1 94.94 122 LYS A CA 1
ATOM 972 C C . LYS A 1 122 ? -17.844 4.914 -5.402 1 94.94 122 LYS A C 1
ATOM 974 O O . LYS A 1 122 ? -18.828 4.848 -6.137 1 94.94 122 LYS A O 1
ATOM 979 N N . LYS A 1 123 ? -17.75 5.711 -4.426 1 94.75 123 LYS A N 1
ATOM 980 C CA . LYS A 1 123 ? -18.938 6.402 -3.918 1 94.75 123 LYS A CA 1
ATOM 981 C C . LYS A 1 123 ? -19.016 7.816 -4.484 1 94.75 123 LYS A C 1
ATOM 983 O O . LYS A 1 123 ? -20.109 8.391 -4.555 1 94.75 123 LYS A O 1
ATOM 988 N N . MET A 1 124 ? -17.953 8.344 -4.867 1 96.81 124 MET A N 1
ATOM 989 C CA . MET A 1 124 ? -17.922 9.758 -5.254 1 96.81 124 MET A CA 1
ATOM 990 C C . MET A 1 124 ? -18.281 9.922 -6.723 1 96.81 124 MET A C 1
ATOM 992 O O . MET A 1 124 ? -17.906 9.102 -7.559 1 96.81 124 MET A O 1
ATOM 996 N N . THR A 1 125 ? -18.922 11.008 -6.969 1 97 125 THR A N 1
ATOM 997 C CA . THR A 1 125 ? -19.047 11.438 -8.352 1 97 125 THR A CA 1
ATOM 998 C C . THR A 1 125 ? -17.719 11.93 -8.891 1 97 125 THR A C 1
ATOM 1000 O O . THR A 1 125 ? -16.766 12.109 -8.125 1 97 125 THR A O 1
ATOM 1003 N N . GLU A 1 126 ? -17.656 12.086 -10.195 1 96.88 126 GLU A N 1
ATOM 1004 C CA . GLU A 1 126 ? -16.422 12.578 -10.812 1 96.88 126 GLU A CA 1
ATOM 1005 C C . GLU A 1 126 ? -16.016 13.93 -10.234 1 96.88 126 GLU A C 1
ATOM 1007 O O . GLU A 1 126 ? -14.852 14.148 -9.906 1 96.88 126 GLU A O 1
ATOM 1012 N N . LYS A 1 127 ? -16.953 14.805 -10.148 1 97.88 127 LYS A N 1
ATOM 1013 C CA . LYS A 1 127 ? -16.672 16.141 -9.617 1 97.88 127 LYS A CA 1
ATOM 1014 C C . LYS A 1 127 ? -16.234 16.062 -8.156 1 97.88 127 LYS A C 1
ATOM 1016 O O . LYS A 1 127 ? -15.266 16.719 -7.758 1 97.88 127 LYS A O 1
ATOM 1021 N N . GLN A 1 128 ? -16.984 15.312 -7.379 1 97.88 128 GLN A N 1
ATOM 1022 C CA . GLN A 1 128 ? -16.625 15.133 -5.977 1 97.88 128 GLN A CA 1
ATOM 1023 C C . GLN A 1 128 ? -15.203 14.594 -5.832 1 97.88 128 GLN A C 1
ATOM 1025 O O . GLN A 1 128 ? -14.453 15.031 -4.957 1 97.88 128 GLN A O 1
ATOM 1030 N N . PHE A 1 129 ? -14.898 13.656 -6.68 1 98.31 129 PHE A N 1
ATOM 1031 C CA . PHE A 1 129 ? -13.586 13.016 -6.605 1 98.31 129 PHE A CA 1
ATOM 1032 C C . PHE A 1 129 ? -12.484 14 -6.988 1 98.31 129 PHE A C 1
ATOM 1034 O O . PHE A 1 129 ? -11.445 14.062 -6.328 1 98.31 129 PHE A O 1
ATOM 1041 N N . THR A 1 130 ? -12.734 14.75 -8.016 1 98.19 130 THR A N 1
ATOM 1042 C CA . THR A 1 130 ? -11.773 15.766 -8.43 1 98.19 130 THR A CA 1
ATOM 1043 C C . THR A 1 130 ? -11.555 16.781 -7.312 1 98.19 130 THR A C 1
ATOM 1045 O O . THR A 1 130 ? -10.414 17.141 -7.012 1 98.19 130 THR A O 1
ATOM 1048 N N . ASP A 1 131 ? -12.594 17.219 -6.707 1 98.44 131 ASP A N 1
ATOM 1049 C CA . ASP A 1 131 ? -12.492 18.156 -5.582 1 98.44 131 ASP A CA 1
ATOM 1050 C C . ASP A 1 131 ? -11.719 17.531 -4.422 1 98.44 131 ASP A C 1
ATOM 1052 O O . ASP A 1 131 ? -10.945 18.219 -3.75 1 98.44 131 ASP A O 1
ATOM 1056 N N . PHE A 1 132 ? -11.977 16.312 -4.188 1 98.19 132 PHE A N 1
ATOM 1057 C CA . PHE A 1 132 ? -11.281 15.594 -3.123 1 98.19 132 PHE A CA 1
ATOM 1058 C C . PHE A 1 132 ? -9.781 15.547 -3.383 1 98.19 132 PHE A C 1
ATOM 1060 O O . PHE A 1 132 ? -8.984 15.773 -2.471 1 98.19 132 PHE A O 1
ATOM 1067 N N . LEU A 1 133 ? -9.367 15.289 -4.645 1 98.69 133 LEU A N 1
ATOM 1068 C CA . LEU A 1 133 ? -7.949 15.258 -4.992 1 98.69 133 LEU A CA 1
ATOM 1069 C C . LEU A 1 133 ? -7.309 16.625 -4.773 1 98.69 133 LEU A C 1
ATOM 1071 O O . LEU A 1 133 ? -6.176 16.719 -4.285 1 98.69 133 LEU A O 1
ATOM 1075 N N . VAL A 1 134 ? -8.016 17.641 -5.152 1 98.69 134 VAL A N 1
ATOM 1076 C CA . VAL A 1 134 ? -7.516 19 -4.957 1 98.69 134 VAL A CA 1
ATOM 1077 C C . VAL A 1 134 ? -7.336 19.266 -3.465 1 98.69 134 VAL A C 1
ATOM 1079 O O . VAL A 1 134 ? -6.305 19.812 -3.047 1 98.69 134 VAL A O 1
ATOM 1082 N N . PHE A 1 135 ? -8.305 18.922 -2.695 1 98.44 135 PHE A N 1
ATOM 1083 C CA . PHE A 1 135 ? -8.242 19.062 -1.247 1 98.44 135 PHE A CA 1
ATOM 1084 C C . PHE A 1 135 ? -7.035 18.328 -0.679 1 98.44 135 PHE A C 1
ATOM 1086 O O . PHE A 1 135 ? -6.27 18.891 0.111 1 98.44 135 PHE A O 1
ATOM 1093 N N . MET A 1 136 ? -6.832 17.109 -1.102 1 98.5 136 MET A N 1
ATOM 1094 C CA . MET A 1 136 ? -5.715 16.297 -0.622 1 98.5 136 MET A CA 1
ATOM 1095 C C . MET A 1 136 ? -4.383 16.953 -0.964 1 98.5 136 MET A C 1
ATOM 1097 O O . MET A 1 136 ? -3.465 16.969 -0.141 1 98.5 136 MET A O 1
ATOM 1101 N N . GLY A 1 137 ? -4.289 17.422 -2.139 1 98.75 137 GLY A N 1
ATOM 1102 C CA . GLY A 1 137 ? -3.084 18.141 -2.525 1 98.75 137 GLY A CA 1
ATOM 1103 C C . GLY A 1 137 ? -2.775 19.312 -1.62 1 98.75 137 GLY A C 1
ATOM 1104 O O . GLY A 1 137 ? -1.637 19.484 -1.18 1 98.75 137 GLY A O 1
ATOM 1105 N N . SER A 1 138 ? -3.77 20.141 -1.359 1 98.75 138 SER A N 1
ATOM 1106 C CA . SER A 1 138 ? -3.602 21.297 -0.494 1 98.75 138 SER A CA 1
ATOM 1107 C C . SER A 1 138 ? -3.262 20.875 0.933 1 98.75 138 SER A C 1
ATOM 1109 O O . SER A 1 138 ? -2.461 21.531 1.603 1 98.75 138 SER A O 1
ATOM 1111 N N . PHE A 1 139 ? -3.885 19.875 1.359 1 98.5 139 PHE A N 1
ATOM 1112 C CA . PHE A 1 139 ? -3.633 19.328 2.686 1 98.5 139 PHE A CA 1
ATOM 1113 C C . PHE A 1 139 ? -2.178 18.891 2.828 1 98.5 139 PHE A C 1
ATOM 1115 O O . PHE A 1 139 ? -1.521 19.234 3.816 1 98.5 139 PHE A O 1
ATOM 1122 N N . TYR A 1 140 ? -1.654 18.125 1.816 1 98.81 140 TYR A N 1
ATOM 1123 C CA . TYR A 1 140 ? -0.257 17.719 1.822 1 98.81 140 TYR A CA 1
ATOM 1124 C C . TYR A 1 140 ? 0.672 18.922 1.828 1 98.81 140 TYR A C 1
ATOM 1126 O O . TYR A 1 140 ? 1.621 18.984 2.613 1 98.81 140 TYR A O 1
ATOM 1134 N N . GLU A 1 141 ? 0.375 19.844 1.002 1 98.75 141 GLU A N 1
ATOM 1135 C CA . GLU A 1 141 ? 1.229 21.016 0.859 1 98.75 141 GLU A CA 1
ATOM 1136 C C . GLU A 1 141 ? 1.307 21.797 2.162 1 98.75 141 GLU A C 1
ATOM 1138 O O . GLU A 1 141 ? 2.396 22.141 2.627 1 98.75 141 GLU A O 1
ATOM 1143 N N . ALA A 1 142 ? 0.199 22.094 2.721 1 98.81 142 ALA A N 1
ATOM 1144 C CA . ALA A 1 142 ? 0.153 22.859 3.967 1 98.81 142 ALA A CA 1
ATOM 1145 C C . ALA A 1 142 ? 0.881 22.125 5.086 1 98.81 142 ALA A C 1
ATOM 1147 O O . ALA A 1 142 ? 1.617 22.734 5.863 1 98.81 142 ALA A O 1
ATOM 1148 N N . SER A 1 143 ? 0.678 20.891 5.18 1 98.88 143 SER A N 1
ATOM 1149 C CA . SER A 1 143 ? 1.302 20.062 6.215 1 98.88 143 SER A CA 1
ATOM 1150 C C . SER A 1 143 ? 2.816 20.016 6.035 1 98.88 143 SER A C 1
ATOM 1152 O O . SER A 1 143 ? 3.564 20.109 7.012 1 98.88 143 SER A O 1
ATOM 1154 N N . LEU A 1 144 ? 3.252 19.828 4.809 1 98.88 144 LEU A N 1
ATOM 1155 C CA . LEU A 1 144 ? 4.684 19.781 4.527 1 98.88 144 LEU A CA 1
ATOM 1156 C C . LEU A 1 144 ? 5.336 21.125 4.836 1 98.88 144 LEU A C 1
ATOM 1158 O O . LEU A 1 144 ? 6.473 21.172 5.305 1 98.88 144 LEU A O 1
ATOM 1162 N N . GLU A 1 145 ? 4.641 22.203 4.59 1 98.81 145 GLU A N 1
ATOM 1163 C CA . GLU A 1 145 ? 5.16 23.531 4.934 1 98.81 145 GLU A CA 1
ATOM 1164 C C . GLU A 1 145 ? 5.32 23.672 6.445 1 98.81 145 GLU A C 1
ATOM 1166 O O . GLU A 1 145 ? 6.297 24.266 6.914 1 98.81 145 GLU A O 1
ATOM 1171 N N . ASN A 1 146 ? 4.32 23.188 7.164 1 98.75 146 ASN A N 1
ATOM 1172 C CA . ASN A 1 146 ? 4.441 23.172 8.617 1 98.75 146 ASN A CA 1
ATOM 1173 C C . ASN A 1 146 ? 5.664 22.391 9.07 1 98.75 146 ASN A C 1
ATOM 1175 O O . ASN A 1 146 ? 6.402 22.828 9.953 1 98.75 146 ASN A O 1
ATOM 1179 N N . LEU A 1 147 ? 5.852 21.266 8.5 1 98.81 147 LEU A N 1
ATOM 1180 C CA . LEU A 1 147 ? 6.984 20.406 8.836 1 98.81 147 LEU A CA 1
ATOM 1181 C C . LEU A 1 147 ? 8.305 21.109 8.562 1 98.81 147 LEU A C 1
ATOM 1183 O O . LEU A 1 147 ? 9.211 21.094 9.398 1 98.81 147 LEU A O 1
ATOM 1187 N N . LYS A 1 148 ? 8.359 21.719 7.426 1 98.88 148 LYS A N 1
ATOM 1188 C CA . LYS A 1 148 ? 9.555 22.469 7.055 1 98.88 148 LYS A CA 1
ATOM 1189 C C . LYS A 1 148 ? 9.836 23.578 8.07 1 98.88 148 LYS A C 1
ATOM 1191 O O . LYS A 1 148 ? 10.969 23.719 8.539 1 98.88 148 LYS A O 1
ATOM 1196 N N . ALA A 1 149 ? 8.844 24.328 8.367 1 98.56 149 ALA A N 1
ATOM 1197 C CA . ALA A 1 149 ? 9.016 25.422 9.312 1 98.56 149 ALA A CA 1
ATOM 1198 C C . ALA A 1 149 ? 9.5 24.922 10.664 1 98.56 149 ALA A C 1
ATOM 1200 O O . ALA A 1 149 ? 10.352 25.547 11.297 1 98.56 149 ALA A O 1
ATOM 1201 N N . LEU A 1 150 ? 8.992 23.844 11.047 1 98.31 150 LEU A N 1
ATOM 1202 C CA . LEU A 1 150 ? 9.344 23.25 12.336 1 98.31 150 LEU A CA 1
ATOM 1203 C C . LEU A 1 150 ? 10.805 22.812 12.344 1 98.31 150 LEU A C 1
ATOM 1205 O O . LEU A 1 150 ? 11.5 22.969 13.352 1 98.31 150 LEU A O 1
ATOM 1209 N N . LEU A 1 151 ? 11.266 22.219 11.266 1 98.5 151 LEU A N 1
ATOM 1210 C CA . LEU A 1 151 ? 12.547 21.531 11.25 1 98.5 151 LEU A CA 1
ATOM 1211 C C . LEU A 1 151 ? 13.68 22.5 10.906 1 98.5 151 LEU A C 1
ATOM 1213 O O . LEU A 1 151 ? 14.852 22.219 11.156 1 98.5 151 LEU A O 1
ATOM 1217 N N . GLU A 1 152 ? 13.375 23.609 10.25 1 98.25 152 GLU A N 1
ATOM 1218 C CA . GLU A 1 152 ? 14.391 24.578 9.859 1 98.25 152 GLU A CA 1
ATOM 1219 C C . GLU A 1 152 ? 14.555 25.656 10.922 1 98.25 152 GLU A C 1
ATOM 1221 O O . GLU A 1 152 ? 15.375 26.562 10.773 1 98.25 152 GLU A O 1
ATOM 1226 N N . LYS A 1 153 ? 13.922 25.578 12 1 88.5 153 LYS A N 1
ATOM 1227 C CA . LYS A 1 153 ? 14.148 26.484 13.125 1 88.5 153 LYS A CA 1
ATOM 1228 C C . LYS A 1 153 ? 15.391 26.078 13.914 1 88.5 153 LYS A C 1
ATOM 1230 O O . LYS A 1 153 ? 15.75 24.906 13.961 1 88.5 153 LYS A O 1
ATOM 1235 N N . MET B 1 1 ? -10.047 -1.49 36.812 1 23.45 1 MET B N 1
ATOM 1236 C CA . MET B 1 1 ? -9.078 -2.117 35.938 1 23.45 1 MET B CA 1
ATOM 1237 C C . MET B 1 1 ? -9.406 -1.803 34.469 1 23.45 1 MET B C 1
ATOM 1239 O O . MET B 1 1 ? -10.539 -1.972 34.031 1 23.45 1 MET B O 1
ATOM 1243 N N . ALA B 1 2 ? -8.719 -0.936 33.75 1 27.89 2 ALA B N 1
ATOM 1244 C CA . ALA B 1 2 ? -9.211 -0.528 32.438 1 27.89 2 ALA B CA 1
ATOM 1245 C C . ALA B 1 2 ? -9.359 -1.731 31.516 1 27.89 2 ALA B C 1
ATOM 1247 O O . ALA B 1 2 ? -8.438 -2.537 31.391 1 27.89 2 ALA B O 1
ATOM 1248 N N . LYS B 1 3 ? -10.562 -2.336 31.375 1 33.41 3 LYS B N 1
ATOM 1249 C CA . LYS B 1 3 ? -10.812 -3.531 30.578 1 33.41 3 LYS B CA 1
ATOM 1250 C C . LYS B 1 3 ? -10.055 -3.48 29.25 1 33.41 3 LYS B C 1
ATOM 1252 O O . LYS B 1 3 ? -10.148 -2.504 28.516 1 33.41 3 LYS B O 1
ATOM 1257 N N . ILE B 1 4 ? -8.875 -4.066 29.062 1 35.06 4 ILE B N 1
ATOM 1258 C CA . ILE B 1 4 ? -8.18 -4.246 27.797 1 35.06 4 ILE B CA 1
ATOM 1259 C C . ILE B 1 4 ? -9.188 -4.578 26.703 1 35.06 4 ILE B C 1
ATOM 1261 O O . ILE B 1 4 ? -9.867 -5.609 26.75 1 35.06 4 ILE B O 1
ATOM 1265 N N . GLN B 1 5 ? -9.805 -3.727 26.203 1 38.66 5 GLN B N 1
ATOM 1266 C CA . GLN B 1 5 ? -10.844 -3.92 25.188 1 38.66 5 GLN B CA 1
ATOM 1267 C C . GLN B 1 5 ? -10.398 -4.93 24.125 1 38.66 5 GLN B C 1
ATOM 1269 O O . GLN B 1 5 ? -9.242 -4.922 23.703 1 38.66 5 GLN B O 1
ATOM 1274 N N . LYS B 1 6 ? -10.961 -6.141 23.922 1 47.28 6 LYS B N 1
ATOM 1275 C CA . LYS B 1 6 ? -10.852 -7.207 22.938 1 47.28 6 LYS B CA 1
ATOM 1276 C C . LYS B 1 6 ? -10.43 -6.66 21.578 1 47.28 6 LYS B C 1
ATOM 1278 O O . LYS B 1 6 ? -10.977 -5.656 21.109 1 47.28 6 LYS B O 1
ATOM 1283 N N . LYS B 1 7 ? -9.258 -7.219 21.078 1 57.31 7 LYS B N 1
ATOM 1284 C CA . LYS B 1 7 ? -8.656 -6.785 19.812 1 57.31 7 LYS B CA 1
ATOM 1285 C C . LYS B 1 7 ? -9.68 -6.797 18.688 1 57.31 7 LYS B C 1
ATOM 1287 O O . LYS B 1 7 ? -10.359 -7.805 18.453 1 57.31 7 LYS B O 1
ATOM 1292 N N . SER B 1 8 ? -10.117 -5.68 18.031 1 83.94 8 SER B N 1
ATOM 1293 C CA . SER B 1 8 ? -11.172 -5.484 17.047 1 83.94 8 SER B CA 1
ATOM 1294 C C . SER B 1 8 ? -10.742 -5.969 15.664 1 83.94 8 SER B C 1
ATOM 1296 O O . SER B 1 8 ? -11.578 -6.246 14.805 1 83.94 8 SER B O 1
ATOM 1298 N N . PHE B 1 9 ? -9.453 -6.469 15.508 1 94.81 9 PHE B N 1
ATOM 1299 C CA . PHE B 1 9 ? -8.977 -6.957 14.219 1 94.81 9 PHE B CA 1
ATOM 1300 C C . PHE B 1 9 ? -7.715 -7.793 14.391 1 94.81 9 PHE B C 1
ATOM 1302 O O . PHE B 1 9 ? -7.098 -7.781 15.453 1 94.81 9 PHE B O 1
ATOM 1309 N N . HIS B 1 10 ? -7.418 -8.688 13.438 1 96.56 10 HIS B N 1
ATOM 1310 C CA . HIS B 1 10 ? -6.168 -9.438 13.352 1 96.56 10 HIS B CA 1
ATOM 1311 C C . HIS B 1 10 ? -5.289 -8.922 12.219 1 96.56 10 HIS B C 1
ATOM 1313 O O . HIS B 1 10 ? -5.793 -8.578 11.148 1 96.56 10 HIS B O 1
ATOM 1319 N N . THR B 1 11 ? -3.984 -8.883 12.516 1 96.88 11 THR B N 1
ATOM 1320 C CA . THR B 1 11 ? -3.006 -8.477 11.508 1 96.88 11 THR B CA 1
ATOM 1321 C C . THR B 1 11 ? -1.894 -9.516 11.383 1 96.88 11 THR B C 1
ATOM 1323 O O . THR B 1 11 ? -1.56 -10.195 12.359 1 96.88 11 THR B O 1
ATOM 1326 N N . GLY B 1 12 ? -1.371 -9.625 10.109 1 97.38 12 GLY B N 1
ATOM 1327 C CA . GLY B 1 12 ? -0.251 -10.516 9.852 1 97.38 12 GLY B CA 1
ATOM 1328 C C . GLY B 1 12 ? 0.464 -10.211 8.547 1 97.38 12 GLY B C 1
ATOM 1329 O O . GLY B 1 12 ? 0.021 -9.367 7.773 1 97.38 12 GLY B O 1
ATOM 1330 N N . THR B 1 13 ? 1.635 -10.852 8.438 1 98.31 13 THR B N 1
ATOM 1331 C CA . THR B 1 13 ? 2.406 -10.75 7.203 1 98.31 13 THR B CA 1
ATOM 1332 C C . THR B 1 13 ? 2.758 -12.133 6.664 1 98.31 13 THR B C 1
ATOM 1334 O O . THR B 1 13 ? 2.838 -13.094 7.43 1 98.31 13 THR B O 1
ATOM 1337 N N . VAL B 1 14 ? 2.842 -12.219 5.406 1 98.75 14 VAL B N 1
ATOM 1338 C CA . VAL B 1 14 ? 3.334 -13.391 4.703 1 98.75 14 VAL B CA 1
ATOM 1339 C C . VAL B 1 14 ? 4.516 -13.008 3.812 1 98.75 14 VAL B C 1
ATOM 1341 O O . VAL B 1 14 ? 4.5 -11.953 3.176 1 98.75 14 VAL B O 1
ATOM 1344 N N . LYS B 1 15 ? 5.543 -13.844 3.797 1 98.81 15 LYS B N 1
ATOM 1345 C CA . LYS B 1 15 ? 6.719 -13.602 2.963 1 98.81 15 LYS B CA 1
ATOM 1346 C C . LYS B 1 15 ? 7.312 -14.914 2.457 1 98.81 15 LYS B C 1
ATOM 1348 O O . LYS B 1 15 ? 7.559 -15.836 3.242 1 98.81 15 LYS B O 1
ATOM 1353 N N . LYS B 1 16 ? 7.418 -15 1.193 1 98.94 16 LYS B N 1
ATOM 1354 C CA . LYS B 1 16 ? 8.109 -16.125 0.556 1 98.94 16 LYS B CA 1
ATOM 1355 C C . LYS B 1 16 ? 9.148 -15.625 -0.445 1 98.94 16 LYS B C 1
ATOM 1357 O O . LYS B 1 16 ? 8.922 -14.641 -1.154 1 98.94 16 LYS B O 1
ATOM 1362 N N . THR B 1 17 ? 10.242 -16.312 -0.489 1 98.88 17 THR B N 1
ATOM 1363 C CA . THR B 1 17 ? 11.336 -15.992 -1.399 1 98.88 17 THR B CA 1
ATOM 1364 C C . THR B 1 17 ? 11.773 -17.219 -2.18 1 98.88 17 THR B C 1
ATOM 1366 O O . THR B 1 17 ? 11.734 -18.344 -1.659 1 98.88 17 THR B O 1
ATOM 1369 N N . ILE B 1 18 ? 12.195 -16.969 -3.408 1 98.94 18 ILE B N 1
ATOM 1370 C CA . ILE B 1 18 ? 12.695 -18.062 -4.23 1 98.94 18 ILE B CA 1
ATOM 1371 C C . ILE B 1 18 ? 13.82 -17.562 -5.133 1 98.94 18 ILE B C 1
ATOM 1373 O O . ILE B 1 18 ? 13.836 -16.391 -5.527 1 98.94 18 ILE B O 1
ATOM 1377 N N . LYS B 1 19 ? 14.766 -18.422 -5.418 1 98.88 19 LYS B N 1
ATOM 1378 C CA . LYS B 1 19 ? 15.781 -18.125 -6.426 1 98.88 19 LYS B CA 1
ATOM 1379 C C . LYS B 1 19 ? 15.391 -18.703 -7.785 1 98.88 19 LYS B C 1
ATOM 1381 O O . LYS B 1 19 ? 14.883 -19.812 -7.871 1 98.88 19 LYS B O 1
ATOM 1386 N N . ILE B 1 20 ? 15.617 -17.938 -8.82 1 98.94 20 ILE B N 1
ATOM 1387 C CA . ILE B 1 20 ? 15.281 -18.328 -10.18 1 98.94 20 ILE B CA 1
ATOM 1388 C C . ILE B 1 20 ? 16.5 -18.141 -11.086 1 98.94 20 ILE B C 1
ATOM 1390 O O . ILE B 1 20 ? 17.062 -17.047 -11.148 1 98.94 20 ILE B O 1
ATOM 1394 N N . LYS B 1 21 ? 16.891 -19.141 -11.781 1 98.88 21 LYS B N 1
ATOM 1395 C CA . LYS B 1 21 ? 17.969 -19.078 -12.75 1 98.88 21 LYS B CA 1
ATOM 1396 C C . LYS B 1 21 ? 17.5 -18.469 -14.07 1 98.88 21 LYS B C 1
ATOM 1398 O O . LYS B 1 21 ? 17.281 -19.188 -15.047 1 98.88 21 LYS B O 1
ATOM 1403 N N . ALA B 1 22 ? 17.484 -17.234 -14.117 1 98.81 22 ALA B N 1
ATOM 1404 C CA . ALA B 1 22 ? 17.094 -16.422 -15.266 1 98.81 22 ALA B CA 1
ATOM 1405 C C . ALA B 1 22 ? 17.562 -14.977 -15.086 1 98.81 22 ALA B C 1
ATOM 1407 O O . ALA B 1 22 ? 17.906 -14.555 -13.984 1 98.81 22 ALA B O 1
ATOM 1408 N N . SER B 1 23 ? 17.578 -14.195 -16.172 1 98.75 23 SER B N 1
ATOM 1409 C CA . SER B 1 23 ? 17.953 -12.781 -16.078 1 98.75 23 SER B CA 1
ATOM 1410 C C . SER B 1 23 ? 16.844 -11.969 -15.414 1 98.75 23 SER B C 1
ATOM 1412 O O . SER B 1 23 ? 15.672 -12.359 -15.438 1 98.75 23 SER B O 1
ATOM 1414 N N . ASN B 1 24 ? 17.281 -10.906 -14.844 1 98.81 24 ASN B N 1
ATOM 1415 C CA . ASN B 1 24 ? 16.312 -9.969 -14.266 1 98.81 24 ASN B CA 1
ATOM 1416 C C . ASN B 1 24 ? 15.25 -9.562 -15.289 1 98.81 24 ASN B C 1
ATOM 1418 O O . ASN B 1 24 ? 14.062 -9.508 -14.977 1 98.81 24 ASN B O 1
ATOM 1422 N N . HIS B 1 25 ? 15.703 -9.297 -16.453 1 98.62 25 HIS B N 1
ATOM 1423 C CA . HIS B 1 25 ? 14.812 -8.852 -17.516 1 98.62 25 HIS B CA 1
ATOM 1424 C C . HIS B 1 25 ? 13.742 -9.906 -17.812 1 98.62 25 HIS B C 1
ATOM 1426 O O . HIS B 1 25 ? 12.562 -9.578 -17.938 1 98.62 25 HIS B O 1
ATOM 1432 N N . LYS B 1 26 ? 14.164 -11.117 -17.938 1 98.69 26 LYS B N 1
ATOM 1433 C CA . LYS B 1 26 ? 13.242 -12.203 -18.234 1 98.69 26 LYS B CA 1
ATOM 1434 C C . LYS B 1 26 ? 12.203 -12.359 -17.109 1 98.69 26 LYS B C 1
ATOM 1436 O O . LYS B 1 26 ? 11.008 -12.484 -17.375 1 98.69 26 LYS B O 1
ATOM 1441 N N . VAL B 1 27 ? 12.633 -12.344 -15.898 1 98.88 27 VAL B N 1
ATOM 1442 C CA . VAL B 1 27 ? 11.742 -12.508 -14.75 1 98.88 27 VAL B CA 1
ATOM 1443 C C . VAL B 1 27 ? 10.789 -11.32 -14.664 1 98.88 27 VAL B C 1
ATOM 1445 O O . VAL B 1 27 ? 9.578 -11.508 -14.5 1 98.88 27 VAL B O 1
ATOM 1448 N N . TRP B 1 28 ? 11.32 -10.141 -14.844 1 98.81 28 TRP B N 1
ATOM 1449 C CA . TRP B 1 28 ? 10.492 -8.945 -14.766 1 98.81 28 TRP B CA 1
ATOM 1450 C C . TRP B 1 28 ? 9.406 -8.953 -15.828 1 98.81 28 TRP B C 1
ATOM 1452 O O . TRP B 1 28 ? 8.25 -8.625 -15.555 1 98.81 28 TRP B O 1
ATOM 1462 N N . ARG B 1 29 ? 9.758 -9.289 -16.969 1 98.44 29 ARG B N 1
ATOM 1463 C CA . ARG B 1 29 ? 8.797 -9.328 -18.062 1 98.44 29 ARG B CA 1
ATOM 1464 C C . ARG B 1 29 ? 7.621 -10.234 -17.734 1 98.44 29 ARG B C 1
ATOM 1466 O O . ARG B 1 29 ? 6.469 -9.906 -18.031 1 98.44 29 ARG B O 1
ATOM 1473 N N . LYS B 1 30 ? 7.926 -11.305 -17.109 1 98.56 30 LYS B N 1
ATOM 1474 C CA . LYS B 1 30 ? 6.875 -12.266 -16.766 1 98.56 30 LYS B CA 1
ATOM 1475 C C . LYS B 1 30 ? 5.977 -11.727 -15.656 1 98.56 30 LYS B C 1
ATOM 1477 O O . LYS B 1 30 ? 4.754 -11.695 -15.805 1 98.56 30 LYS B O 1
ATOM 1482 N N . ILE B 1 31 ? 6.578 -11.164 -14.594 1 98.56 31 ILE B N 1
ATOM 1483 C CA . ILE B 1 31 ? 5.762 -10.867 -13.422 1 98.56 31 ILE B CA 1
ATOM 1484 C C . ILE B 1 31 ? 5.102 -9.5 -13.594 1 98.56 31 ILE B C 1
ATOM 1486 O O . ILE B 1 31 ? 4.086 -9.211 -12.953 1 98.56 31 ILE B O 1
ATOM 1490 N N . SER B 1 32 ? 5.641 -8.695 -14.453 1 98.44 32 SER B N 1
ATOM 1491 C CA . SER B 1 32 ? 5.074 -7.359 -14.633 1 98.44 32 SER B CA 1
ATOM 1492 C C . SER B 1 32 ? 3.902 -7.379 -15.602 1 98.44 32 SER B C 1
ATOM 1494 O O . SER B 1 32 ? 3.188 -6.383 -15.742 1 98.44 32 SER B O 1
ATOM 1496 N N . ASN B 1 33 ? 3.768 -8.445 -16.344 1 98.44 33 ASN B N 1
ATOM 1497 C CA . ASN B 1 33 ? 2.498 -8.68 -17.016 1 98.44 33 ASN B CA 1
ATOM 1498 C C . ASN B 1 33 ? 1.404 -9.086 -16.031 1 98.44 33 ASN B C 1
ATOM 1500 O O . ASN B 1 33 ? 1.146 -10.273 -15.844 1 98.44 33 ASN B O 1
ATOM 1504 N N . ILE B 1 34 ? 0.701 -8.117 -15.547 1 98.69 34 ILE B N 1
ATOM 1505 C CA . ILE B 1 34 ? -0.108 -8.328 -14.352 1 98.69 34 ILE B CA 1
ATOM 1506 C C . ILE B 1 34 ? -1.352 -9.141 -14.711 1 98.69 34 ILE B C 1
ATOM 1508 O O . ILE B 1 34 ? -2.057 -9.633 -13.828 1 98.69 34 ILE B O 1
ATOM 1512 N N . VAL B 1 35 ? -1.655 -9.328 -15.977 1 98.62 35 VAL B N 1
ATOM 1513 C CA . VAL B 1 35 ? -2.805 -10.148 -16.344 1 98.62 35 VAL B CA 1
ATOM 1514 C C . VAL B 1 35 ? -2.326 -11.492 -16.891 1 98.62 35 VAL B C 1
ATOM 1516 O O . VAL B 1 35 ? -3.125 -12.281 -17.406 1 98.62 35 VAL B O 1
ATOM 1519 N N . GLY B 1 36 ? -1.086 -11.797 -16.906 1 98.25 36 GLY B N 1
ATOM 1520 C CA . GLY B 1 36 ? -0.547 -13.07 -17.359 1 98.25 36 GLY B CA 1
ATOM 1521 C C . GLY B 1 36 ? -0.567 -14.141 -16.281 1 98.25 36 GLY B C 1
ATOM 1522 O O . GLY B 1 36 ? 0.123 -15.156 -16.391 1 98.25 36 GLY B O 1
ATOM 1523 N N . LEU B 1 37 ? -1.295 -14.016 -15.297 1 98.38 37 LEU B N 1
ATOM 1524 C CA . LEU B 1 37 ? -1.272 -14.82 -14.078 1 98.38 37 LEU B CA 1
ATOM 1525 C C . LEU B 1 37 ? -1.64 -16.266 -14.383 1 98.38 37 LEU B C 1
ATOM 1527 O O . LEU B 1 37 ? -1.076 -17.188 -13.797 1 98.38 37 LEU B O 1
ATOM 1531 N N . PRO B 1 38 ? -2.557 -16.547 -15.312 1 97.62 38 PRO B N 1
ATOM 1532 C CA . PRO B 1 38 ? -2.938 -17.953 -15.555 1 97.62 38 PRO B CA 1
ATOM 1533 C C . PRO B 1 38 ? -1.745 -18.828 -15.914 1 97.62 38 PRO B C 1
ATOM 1535 O O . PRO B 1 38 ? -1.819 -20.062 -15.781 1 97.62 38 PRO B O 1
ATOM 1538 N N . THR B 1 39 ? -0.674 -18.25 -16.297 1 96.69 39 THR B N 1
ATOM 1539 C CA . THR B 1 39 ? 0.484 -19.016 -16.734 1 96.69 39 THR B CA 1
ATOM 1540 C C . THR B 1 39 ? 1.294 -19.516 -15.547 1 96.69 39 THR B C 1
ATOM 1542 O O . THR B 1 39 ? 2.084 -20.453 -15.68 1 96.69 39 THR B O 1
ATOM 1545 N N . TRP B 1 40 ? 1.128 -18.891 -14.383 1 98.19 40 TRP B N 1
ATOM 1546 C CA . TRP B 1 40 ? 2.049 -19.312 -13.336 1 98.19 40 TRP B CA 1
ATOM 1547 C C . TRP B 1 40 ? 1.379 -19.266 -11.969 1 9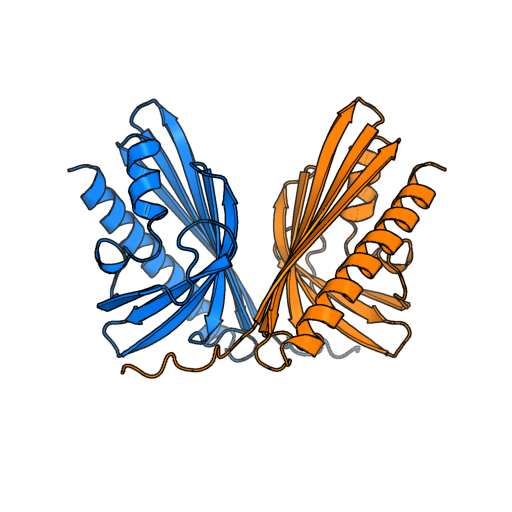8.19 40 TRP B C 1
ATOM 1549 O O . TRP B 1 40 ? 1.884 -19.844 -11 1 98.19 40 TRP B O 1
ATOM 1559 N N . LEU B 1 41 ? 0.308 -18.516 -11.797 1 98.44 41 LEU B N 1
ATOM 1560 C CA . LEU B 1 41 ? -0.382 -18.453 -10.516 1 98.44 41 LEU B CA 1
ATOM 1561 C C . LEU B 1 41 ? -1.337 -19.625 -10.352 1 98.44 41 LEU B C 1
ATOM 1563 O O . LEU B 1 41 ? -2.137 -19.922 -11.25 1 98.44 41 LEU B O 1
ATOM 1567 N N . VAL B 1 42 ? -1.307 -20.172 -9.203 1 97.81 42 VAL B N 1
ATOM 1568 C CA . VAL B 1 42 ? -2.119 -21.359 -8.938 1 97.81 42 VAL B CA 1
ATOM 1569 C C . VAL B 1 42 ? -3.598 -20.969 -8.93 1 97.81 42 VAL B C 1
ATOM 1571 O O . VAL B 1 42 ? -3.971 -19.922 -8.414 1 97.81 42 VAL B O 1
ATOM 1574 N N . ASP B 1 43 ? -4.438 -21.844 -9.539 1 96.69 43 ASP B N 1
ATOM 1575 C CA . ASP B 1 43 ? -5.891 -21.891 -9.406 1 96.69 43 ASP B CA 1
ATOM 1576 C C . ASP B 1 43 ? -6.543 -20.688 -10.094 1 96.69 43 ASP B C 1
ATOM 1578 O O . ASP B 1 43 ? -7.676 -20.328 -9.773 1 96.69 43 ASP B O 1
ATOM 1582 N N . VAL B 1 44 ? -5.828 -20.062 -11 1 98.31 44 VAL B N 1
ATOM 1583 C CA . VAL B 1 44 ? -6.406 -18.922 -11.719 1 98.31 44 VAL B CA 1
ATOM 1584 C C . VAL B 1 44 ? -7 -19.406 -13.047 1 98.31 44 VAL B C 1
ATOM 1586 O O . VAL B 1 44 ? -6.34 -20.109 -13.805 1 98.31 44 VAL B O 1
ATOM 1589 N N . LYS B 1 45 ? -8.211 -19 -13.258 1 98.12 45 LYS B N 1
ATOM 1590 C CA . LYS B 1 45 ? -8.898 -19.297 -14.508 1 98.12 45 LYS B CA 1
ATOM 1591 C C . LYS B 1 45 ? -8.641 -18.219 -15.547 1 98.12 45 LYS B C 1
ATOM 1593 O O . LYS B 1 45 ? -8.391 -18.516 -16.719 1 98.12 45 LYS B O 1
ATOM 1598 N N . ASP B 1 46 ? -8.75 -16.969 -15.109 1 98.25 46 ASP B N 1
ATOM 1599 C CA . ASP B 1 46 ? -8.633 -15.859 -16.047 1 98.25 46 ASP B CA 1
ATOM 1600 C C . ASP B 1 46 ? -8.227 -14.578 -15.32 1 98.25 46 ASP B C 1
ATOM 1602 O O . ASP B 1 46 ? -8.469 -14.43 -14.125 1 98.25 46 ASP B O 1
ATOM 1606 N N . THR B 1 47 ? -7.605 -13.719 -16.109 1 98.62 47 THR B N 1
ATOM 1607 C CA . THR B 1 47 ? -7.297 -12.375 -15.641 1 98.62 47 THR B CA 1
ATOM 1608 C C . THR B 1 47 ? -7.477 -11.352 -16.75 1 98.62 47 THR B C 1
ATOM 1610 O O . THR B 1 47 ? -7.082 -11.594 -17.891 1 98.62 47 THR B O 1
ATOM 1613 N N . VAL B 1 48 ? -8.07 -10.164 -16.391 1 98.44 48 VAL B N 1
ATOM 1614 C CA . VAL B 1 48 ? -8.25 -9.109 -17.375 1 98.44 48 VAL B CA 1
ATOM 1615 C C . VAL B 1 48 ? -7.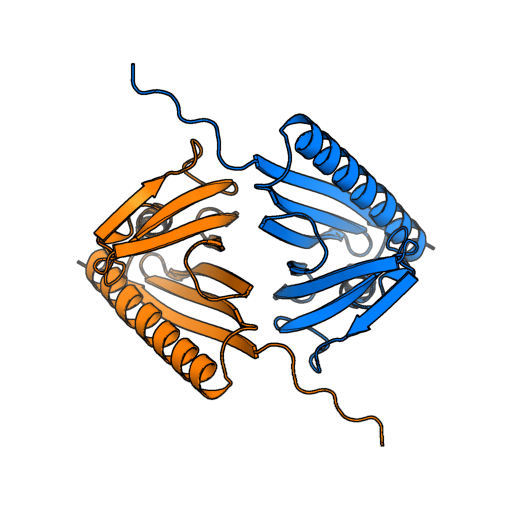922 -7.754 -16.75 1 98.44 48 VAL B C 1
ATOM 1617 O O . VAL B 1 48 ? -7.895 -7.621 -15.523 1 98.44 48 VAL B O 1
ATOM 1620 N N . TYR B 1 49 ? -7.691 -6.797 -17.656 1 98.12 49 TYR B N 1
ATOM 1621 C CA . TYR B 1 49 ? -7.527 -5.422 -17.203 1 98.12 49 TYR B CA 1
ATOM 1622 C C . TYR B 1 49 ? -8.883 -4.762 -16.953 1 98.12 49 TYR B C 1
ATOM 1624 O O . TYR B 1 49 ? -9.805 -4.922 -17.766 1 98.12 49 TYR B O 1
ATOM 1632 N N . LEU B 1 50 ? -8.938 -4.051 -15.867 1 96.94 50 LEU B N 1
ATOM 1633 C CA . LEU B 1 50 ? -10.094 -3.186 -15.656 1 96.94 50 LEU B CA 1
ATOM 1634 C C . LEU B 1 50 ? -9.75 -1.734 -15.977 1 96.94 50 LEU B C 1
ATOM 1636 O O . LEU B 1 50 ? -10.641 -0.875 -16.016 1 96.94 50 LEU B O 1
ATOM 1640 N N . SER B 1 51 ? -8.5 -1.503 -16.172 1 96.25 51 SER B N 1
ATOM 1641 C CA . SER B 1 51 ? -8.023 -0.166 -16.516 1 96.25 51 SER B CA 1
ATOM 1642 C C . SER B 1 51 ? -7.488 -0.115 -17.938 1 96.25 51 SER B C 1
ATOM 1644 O O . SER B 1 51 ? -7.102 -1.142 -18.5 1 96.25 51 SER B O 1
ATOM 1646 N N . LYS B 1 52 ? -7.48 1.079 -18.484 1 95.44 52 LYS B N 1
ATOM 1647 C CA . LYS B 1 52 ? -6.773 1.287 -19.75 1 95.44 52 LYS B CA 1
ATOM 1648 C C . LYS B 1 52 ? -5.266 1.141 -19.562 1 95.44 52 LYS B C 1
ATOM 1650 O O . LYS B 1 52 ? -4.59 0.541 -20.406 1 95.44 52 LYS B O 1
ATOM 1655 N N . LYS B 1 53 ? -4.855 1.732 -18.516 1 95.94 53 LYS B N 1
ATOM 1656 C CA . LYS B 1 53 ? -3.445 1.586 -18.172 1 95.94 53 LYS B CA 1
ATOM 1657 C C . LYS B 1 53 ? -3.092 0.124 -17.906 1 95.94 53 LYS B C 1
ATOM 1659 O O . LYS B 1 53 ? -3.797 -0.572 -17.172 1 95.94 53 LYS B O 1
ATOM 1664 N N . LYS B 1 54 ? -1.974 -0.271 -18.469 1 97.19 54 LYS B N 1
ATOM 1665 C CA . LYS B 1 54 ? -1.648 -1.691 -18.391 1 97.19 54 LYS B CA 1
ATOM 1666 C C . LYS B 1 54 ? -0.421 -1.924 -17.516 1 97.19 54 LYS B C 1
ATOM 1668 O O . LYS B 1 54 ? -0.157 -3.053 -17.094 1 97.19 54 LYS B O 1
ATOM 1673 N N . LYS B 1 55 ? 0.355 -0.855 -17.312 1 97.12 55 LYS B N 1
ATOM 1674 C CA . LYS B 1 55 ? 1.564 -0.94 -16.5 1 97.12 55 LYS B CA 1
ATOM 1675 C C . LYS B 1 55 ? 1.652 0.23 -15.523 1 97.12 55 LYS B C 1
ATOM 1677 O O . LYS B 1 55 ? 1.151 1.321 -15.805 1 97.12 55 LYS B O 1
ATOM 1682 N N . GLY B 1 56 ? 2.311 -0.079 -14.367 1 97.88 56 GLY B N 1
ATOM 1683 C CA . GLY B 1 56 ? 2.568 1.008 -13.438 1 97.88 56 GLY B CA 1
ATOM 1684 C C . GLY B 1 56 ? 1.386 1.315 -12.539 1 97.88 56 GLY B C 1
ATOM 1685 O O . GLY B 1 56 ? 0.374 0.613 -12.57 1 97.88 56 GLY B O 1
ATOM 1686 N N . VAL B 1 57 ? 1.532 2.316 -11.734 1 98.12 57 VAL B N 1
ATOM 1687 C CA . VAL B 1 57 ? 0.534 2.711 -10.742 1 98.12 57 VAL B CA 1
ATOM 1688 C C . VAL B 1 57 ? -0.775 3.066 -11.445 1 98.12 57 VAL B C 1
ATOM 1690 O O . VAL B 1 57 ? -0.785 3.857 -12.391 1 98.12 57 VAL B O 1
ATOM 1693 N N . GLY B 1 58 ? -1.799 2.467 -11 1 97.62 58 GLY B N 1
ATOM 1694 C CA . GLY B 1 58 ? -3.102 2.729 -11.586 1 97.62 58 GLY B CA 1
ATOM 1695 C C . GLY B 1 58 ? -3.58 1.614 -12.5 1 97.62 58 GLY B C 1
ATOM 1696 O O . GLY B 1 58 ? -4.742 1.595 -12.906 1 97.62 58 GLY B O 1
ATOM 1697 N N . ALA B 1 59 ? -2.678 0.708 -12.898 1 98.5 59 ALA B N 1
ATOM 1698 C CA . ALA B 1 59 ? -3.129 -0.496 -13.594 1 98.5 59 ALA B CA 1
ATOM 1699 C C . ALA B 1 59 ? -3.98 -1.371 -12.68 1 98.5 59 ALA B C 1
ATOM 1701 O O . ALA B 1 59 ? -3.658 -1.544 -11.5 1 98.5 59 ALA B O 1
ATOM 1702 N N . ILE B 1 60 ? -5.047 -1.86 -13.234 1 98.38 60 ILE B N 1
ATOM 1703 C CA . ILE B 1 60 ? -6 -2.611 -12.43 1 98.38 60 ILE B CA 1
ATOM 1704 C C . ILE B 1 60 ? -6.301 -3.951 -13.094 1 98.38 60 ILE B C 1
ATOM 1706 O O . ILE B 1 60 ? -6.59 -4.004 -14.297 1 98.38 60 ILE B O 1
ATOM 1710 N N . ARG B 1 61 ? -6.234 -5.004 -12.242 1 98.69 61 ARG B N 1
ATOM 1711 C CA . ARG B 1 61 ? -6.57 -6.316 -12.781 1 98.69 61 ARG B CA 1
ATOM 1712 C C . ARG B 1 61 ? -7.746 -6.93 -12.031 1 98.69 61 ARG B C 1
ATOM 1714 O O . ARG B 1 61 ? -7.953 -6.645 -10.844 1 98.69 61 ARG B O 1
ATOM 1721 N N . LEU B 1 62 ? -8.492 -7.695 -12.797 1 98.56 62 LEU B N 1
ATOM 1722 C CA . LEU B 1 62 ? -9.508 -8.594 -12.273 1 98.56 62 LEU B CA 1
ATOM 1723 C C . LEU B 1 62 ? -9.086 -10.055 -12.445 1 98.56 62 LEU B C 1
ATOM 1725 O O . LEU B 1 62 ? -8.828 -10.5 -13.562 1 98.56 62 LEU B O 1
ATOM 1729 N N . ILE B 1 63 ? -9 -10.75 -11.336 1 98.75 63 ILE B N 1
ATOM 1730 C CA . ILE B 1 63 ? -8.617 -12.156 -11.328 1 98.75 63 ILE B CA 1
ATOM 1731 C C . ILE B 1 63 ? -9.859 -13.023 -11.133 1 98.75 63 ILE B C 1
ATOM 1733 O O . ILE B 1 63 ? -10.648 -12.797 -10.203 1 98.75 63 ILE B O 1
ATOM 1737 N N . THR B 1 64 ? -10.062 -13.977 -11.992 1 98.62 64 THR B N 1
ATOM 1738 C CA . THR B 1 64 ? -11.086 -14.992 -11.812 1 98.62 64 THR B CA 1
ATOM 1739 C C . THR B 1 64 ? -10.453 -16.344 -11.508 1 98.62 64 THR B C 1
ATOM 1741 O O . THR B 1 64 ? -9.672 -16.875 -12.305 1 98.62 64 THR B O 1
ATOM 1744 N N . PHE B 1 65 ? -10.891 -16.859 -10.367 1 98.19 65 PHE B N 1
ATOM 1745 C CA . PHE B 1 65 ? -10.336 -18.141 -9.953 1 98.19 65 PHE B CA 1
ATOM 1746 C C . PHE B 1 65 ? -11.18 -19.297 -10.477 1 98.19 65 PHE B C 1
ATOM 1748 O O . PHE B 1 65 ? -12.312 -19.078 -10.93 1 98.19 65 PHE B O 1
ATOM 1755 N N . ALA B 1 66 ? -10.57 -20.484 -10.359 1 97.31 66 ALA B N 1
ATOM 1756 C CA . ALA B 1 66 ? -11.211 -21.688 -10.883 1 97.31 66 ALA B CA 1
ATOM 1757 C C . ALA B 1 66 ? -12.539 -21.953 -10.172 1 97.31 66 ALA B C 1
ATOM 1759 O O . ALA B 1 66 ? -13.477 -22.484 -10.773 1 97.31 66 ALA B O 1
ATOM 1760 N N . ASP B 1 67 ? -12.656 -21.547 -8.93 1 96.44 67 ASP B N 1
ATOM 1761 C CA . ASP B 1 67 ? -13.867 -21.781 -8.148 1 96.44 67 ASP B CA 1
ATOM 1762 C C . ASP B 1 67 ? -14.906 -20.688 -8.414 1 96.44 67 ASP B C 1
ATOM 1764 O O . ASP B 1 67 ? -15.977 -20.672 -7.805 1 96.44 67 ASP B O 1
ATOM 1768 N N . GLY B 1 68 ? -14.594 -19.734 -9.156 1 96.62 68 GLY B N 1
ATOM 1769 C CA . GLY B 1 68 ? -15.531 -18.688 -9.547 1 96.62 68 GLY B CA 1
ATOM 1770 C C . GLY B 1 68 ? -15.336 -17.391 -8.773 1 96.62 68 GLY B C 1
ATOM 1771 O O . GLY B 1 68 ? -15.883 -16.359 -9.148 1 96.62 68 GLY B O 1
ATOM 1772 N N . ASN B 1 69 ? -14.547 -17.406 -7.738 1 96.94 69 ASN B N 1
ATOM 1773 C CA . ASN B 1 69 ? -14.281 -16.203 -6.98 1 96.94 69 ASN B CA 1
ATOM 1774 C C . ASN B 1 69 ? -13.5 -15.18 -7.809 1 96.94 69 ASN B C 1
ATOM 1776 O O . ASN B 1 69 ? -12.641 -15.555 -8.617 1 96.94 69 ASN B O 1
ATOM 1780 N N . GLU B 1 70 ? -13.828 -13.906 -7.551 1 98.25 70 GLU B N 1
ATOM 1781 C CA . GLU B 1 70 ? -13.133 -12.828 -8.242 1 98.25 70 GLU B CA 1
ATOM 1782 C C . GLU B 1 70 ? -12.477 -11.867 -7.258 1 98.25 70 GLU B C 1
ATOM 1784 O O . GLU B 1 70 ? -13.047 -11.555 -6.211 1 98.25 70 GLU B O 1
ATOM 1789 N N . ILE B 1 71 ? -11.25 -11.438 -7.621 1 98.44 71 ILE B N 1
ATOM 1790 C CA . ILE B 1 71 ? -10.516 -10.461 -6.828 1 98.44 71 ILE B CA 1
ATOM 1791 C C . ILE B 1 71 ? -10.094 -9.289 -7.707 1 98.44 71 ILE B C 1
ATOM 1793 O O . ILE B 1 71 ? -9.555 -9.484 -8.805 1 98.44 71 ILE B O 1
ATOM 1797 N N . GLU B 1 72 ? -10.398 -8.102 -7.32 1 98.19 72 GLU B N 1
ATOM 1798 C CA . GLU B 1 72 ? -9.922 -6.891 -7.977 1 98.19 72 GLU B CA 1
ATOM 1799 C C . GLU B 1 72 ? -8.695 -6.324 -7.27 1 98.19 72 GLU B C 1
ATOM 1801 O O . GLU B 1 72 ? -8.727 -6.078 -6.062 1 98.19 72 GLU B O 1
ATOM 1806 N N . GLU B 1 73 ? -7.613 -6.109 -8.047 1 98.75 73 GLU B N 1
ATOM 1807 C CA . GLU B 1 73 ? -6.375 -5.598 -7.469 1 98.75 73 GLU B CA 1
ATOM 1808 C C . GLU B 1 73 ? -5.871 -4.379 -8.234 1 98.75 73 GLU B C 1
ATOM 1810 O O . GLU B 1 73 ? -6.012 -4.305 -9.453 1 98.75 73 GLU B O 1
ATOM 1815 N N . HIS B 1 74 ? -5.328 -3.404 -7.5 1 98.75 74 HIS B N 1
ATOM 1816 C CA . HIS B 1 74 ? -4.781 -2.158 -8.023 1 98.75 74 HIS B CA 1
ATOM 1817 C C . HIS B 1 74 ? -3.281 -2.068 -7.77 1 98.75 74 HIS B C 1
ATOM 1819 O O . HIS B 1 74 ? -2.826 -2.238 -6.637 1 98.75 74 HIS B O 1
ATOM 1825 N N . VAL B 1 75 ? -2.502 -1.747 -8.844 1 98.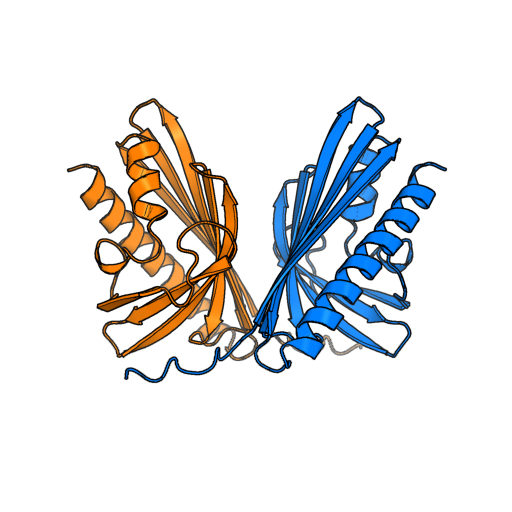88 75 VAL B N 1
ATOM 1826 C CA . VAL B 1 75 ? -1.091 -1.441 -8.641 1 98.88 75 VAL B CA 1
ATOM 1827 C C . VAL B 1 75 ? -0.948 -0.06 -8.008 1 98.88 75 VAL B C 1
ATOM 1829 O O . VAL B 1 75 ? -1.5 0.921 -8.508 1 98.88 75 VAL B O 1
ATOM 1832 N N . VAL B 1 76 ? -0.123 0.021 -6.879 1 98.75 76 VAL B N 1
ATOM 1833 C CA . VAL B 1 76 ? -0.092 1.275 -6.133 1 98.75 76 VAL B CA 1
ATOM 1834 C C . VAL B 1 76 ? 1.351 1.752 -5.984 1 98.75 76 VAL B C 1
ATOM 1836 O O . VAL B 1 76 ? 1.598 2.854 -5.484 1 98.75 76 VAL B O 1
ATOM 1839 N N . ALA B 1 77 ? 2.271 0.98 -6.344 1 98.5 77 ALA B N 1
ATOM 1840 C CA . ALA B 1 77 ? 3.684 1.339 -6.449 1 98.5 77 ALA B CA 1
ATOM 1841 C C . ALA B 1 77 ? 4.383 0.512 -7.523 1 98.5 77 ALA B C 1
ATOM 1843 O O . ALA B 1 77 ? 4.02 -0.644 -7.758 1 98.5 77 ALA B O 1
ATOM 1844 N N . TRP B 1 78 ? 5.352 1.198 -8.172 1 98.38 78 TRP B N 1
ATOM 1845 C CA . TRP B 1 78 ? 5.996 0.552 -9.312 1 98.38 78 TRP B CA 1
ATOM 1846 C C . TRP B 1 78 ? 7.406 1.101 -9.523 1 98.38 78 TRP B C 1
ATOM 1848 O O . TRP B 1 78 ? 7.605 2.316 -9.562 1 98.38 78 TRP B O 1
ATOM 1858 N N . LYS B 1 79 ? 8.32 0.223 -9.5 1 98.12 79 LYS B N 1
ATOM 1859 C CA . LYS B 1 79 ? 9.68 0.511 -9.961 1 98.12 79 LYS B CA 1
ATOM 1860 C C . LYS B 1 79 ? 10.148 -0.539 -10.961 1 98.12 79 LYS B C 1
ATOM 1862 O O . LYS B 1 79 ? 10.516 -1.652 -10.578 1 98.12 79 LYS B O 1
ATOM 1867 N N . THR B 1 80 ? 10.25 -0.129 -12.234 1 98.5 80 THR B N 1
ATOM 1868 C CA . THR B 1 80 ? 10.516 -1.045 -13.336 1 98.5 80 THR B CA 1
ATOM 1869 C C . THR B 1 80 ? 11.766 -1.868 -13.062 1 98.5 80 THR B C 1
ATOM 1871 O O . THR B 1 80 ? 12.812 -1.318 -12.711 1 98.5 80 THR B O 1
ATOM 1874 N N . GLY B 1 81 ? 11.586 -3.152 -13.125 1 98.56 81 GLY B N 1
ATOM 1875 C CA . GLY B 1 81 ? 12.695 -4.082 -12.984 1 98.56 81 GLY B CA 1
ATOM 1876 C C . GLY B 1 81 ? 13.016 -4.41 -11.539 1 98.56 81 GLY B C 1
ATOM 1877 O O . GLY B 1 81 ? 13.875 -5.246 -11.258 1 98.56 81 GLY B O 1
ATOM 1878 N N . GLU B 1 82 ? 12.32 -3.822 -10.641 1 98.56 82 GLU B N 1
ATOM 1879 C CA . GLU B 1 82 ? 12.672 -4 -9.234 1 98.56 82 GLU B CA 1
ATOM 1880 C C . GLU B 1 82 ? 11.484 -4.52 -8.43 1 98.56 82 GLU B C 1
ATOM 1882 O O . GLU B 1 82 ? 11.586 -5.547 -7.758 1 98.56 82 GLU B O 1
ATOM 1887 N N . TYR B 1 83 ? 10.367 -3.781 -8.453 1 98.75 83 TYR B N 1
ATOM 1888 C CA . TYR B 1 83 ? 9.227 -4.266 -7.684 1 98.75 83 TYR B CA 1
ATOM 1889 C C . TYR B 1 83 ? 7.938 -3.596 -8.141 1 98.75 83 TYR B C 1
ATOM 1891 O O . TYR B 1 83 ? 7.973 -2.576 -8.836 1 98.75 83 TYR B O 1
ATOM 1899 N N . PHE B 1 84 ? 6.828 -4.152 -7.84 1 98.75 84 PHE B N 1
ATOM 1900 C CA . PHE B 1 84 ? 5.555 -3.449 -7.789 1 98.75 84 PHE B CA 1
ATOM 1901 C C . PHE B 1 84 ? 4.738 -3.898 -6.582 1 98.75 84 PHE B C 1
ATOM 1903 O O . PHE B 1 84 ? 4.914 -5.012 -6.086 1 98.75 84 PHE B O 1
ATOM 1910 N N . THR B 1 85 ? 3.939 -3.008 -6.043 1 98.88 85 THR B N 1
ATOM 1911 C CA . THR B 1 85 ? 3.016 -3.225 -4.934 1 98.88 85 THR B CA 1
ATOM 1912 C C . THR B 1 85 ? 1.569 -3.115 -5.402 1 98.88 85 THR B C 1
ATOM 1914 O O . THR B 1 85 ? 1.246 -2.27 -6.242 1 98.88 85 THR B O 1
ATOM 1917 N N . TYR B 1 86 ? 0.727 -3.986 -4.898 1 98.88 86 TYR B N 1
ATOM 1918 C CA . TYR B 1 86 ? -0.688 -3.924 -5.246 1 98.88 86 TYR B CA 1
ATOM 1919 C C . TYR B 1 86 ? -1.562 -4.145 -4.016 1 98.88 86 TYR B C 1
ATOM 1921 O O . TYR B 1 86 ? -1.117 -4.73 -3.027 1 98.88 86 TYR B O 1
ATOM 1929 N N . ILE B 1 87 ? -2.795 -3.619 -4.082 1 98.81 87 ILE B N 1
ATOM 1930 C CA . ILE B 1 87 ? -3.807 -3.834 -3.057 1 98.81 87 ILE B CA 1
ATOM 1931 C C . ILE B 1 87 ? -5.02 -4.535 -3.664 1 98.81 87 ILE B C 1
ATOM 1933 O O . ILE B 1 87 ? -5.297 -4.387 -4.855 1 98.81 87 ILE B O 1
ATOM 1937 N N . ALA B 1 88 ? -5.691 -5.316 -2.844 1 98.5 88 ALA B N 1
ATOM 1938 C CA . ALA B 1 88 ? -7.008 -5.816 -3.23 1 98.5 88 ALA B CA 1
ATOM 1939 C C . ALA B 1 88 ? -8.109 -4.887 -2.742 1 98.5 88 ALA B C 1
ATOM 1941 O O . ALA B 1 88 ? -8.125 -4.484 -1.576 1 98.5 88 ALA B O 1
ATOM 1942 N N . THR B 1 89 ? -9.047 -4.582 -3.645 1 96.75 89 THR B N 1
ATOM 1943 C CA . THR B 1 89 ? -10.141 -3.699 -3.26 1 96.75 89 THR B CA 1
ATOM 1944 C C . THR B 1 89 ? -11.445 -4.48 -3.137 1 96.75 89 THR B C 1
ATOM 1946 O O . THR B 1 89 ? -12.406 -4.004 -2.527 1 96.75 89 THR B O 1
ATOM 1949 N N . GLU B 1 90 ? -11.531 -5.617 -3.775 1 95.31 90 GLU B N 1
ATOM 1950 C CA . GLU B 1 90 ? -12.719 -6.457 -3.729 1 95.31 90 GLU B CA 1
ATOM 1951 C C . GLU B 1 90 ? -12.359 -7.938 -3.803 1 95.31 90 GLU B C 1
ATOM 1953 O O . GLU B 1 90 ? -11.336 -8.305 -4.395 1 95.31 90 GLU B O 1
ATOM 1958 N N . GLY B 1 91 ? -13.203 -8.75 -3.141 1 96.62 91 GLY B N 1
ATOM 1959 C CA . GLY B 1 91 ? -13.148 -10.18 -3.412 1 96.62 91 GLY B CA 1
ATOM 1960 C C . GLY B 1 91 ? -12.516 -10.977 -2.285 1 96.62 91 GLY B C 1
ATOM 1961 O O . GLY B 1 91 ? -12.641 -12.203 -2.24 1 96.62 91 GLY B O 1
ATOM 1962 N N . LEU B 1 92 ? -11.812 -10.328 -1.346 1 96.31 92 LEU B N 1
ATOM 1963 C CA . LEU B 1 92 ? -11.219 -11.008 -0.196 1 96.31 92 LEU B CA 1
ATOM 1964 C C . LEU B 1 92 ? -11.977 -10.672 1.082 1 96.31 92 LEU B C 1
ATOM 1966 O O . LEU B 1 92 ? -12.477 -9.555 1.238 1 96.31 92 LEU B O 1
ATOM 1970 N N . PRO B 1 93 ? -12.07 -11.609 1.96 1 95 93 PRO B N 1
ATOM 1971 C CA . PRO B 1 93 ? -12.711 -11.312 3.244 1 95 93 PRO B CA 1
ATOM 1972 C C . PRO B 1 93 ? -11.781 -10.57 4.207 1 95 93 PRO B C 1
ATOM 1974 O O . PRO B 1 93 ? -11.633 -10.977 5.363 1 95 93 PRO B O 1
ATOM 1977 N N . LEU B 1 94 ? -11.117 -9.617 3.76 1 97.75 94 LEU B N 1
ATOM 1978 C CA . LEU B 1 94 ? -10.102 -8.859 4.48 1 97.75 94 LEU B CA 1
ATOM 1979 C C . LEU B 1 94 ? -10.445 -7.379 4.523 1 97.75 94 LEU B C 1
ATOM 1981 O O . LEU B 1 94 ? -11.102 -6.863 3.615 1 97.75 94 LEU B O 1
ATOM 1985 N N . ARG B 1 95 ? -10.031 -6.816 5.574 1 96.06 95 ARG B N 1
ATOM 1986 C CA . ARG B 1 95 ? -10.094 -5.359 5.668 1 96.06 95 ARG B CA 1
ATOM 1987 C C . ARG B 1 95 ? -8.984 -4.711 4.848 1 96.06 95 ARG B C 1
ATOM 1989 O O . ARG B 1 95 ? -9.156 -3.609 4.32 1 96.06 95 ARG B O 1
ATOM 1996 N N . ALA B 1 96 ? -7.879 -5.395 4.812 1 97.62 96 ALA B N 1
ATOM 1997 C CA . ALA B 1 96 ? -6.766 -4.898 4.004 1 97.62 96 ALA B CA 1
ATOM 1998 C C . ALA B 1 96 ? -5.898 -6.051 3.5 1 97.62 96 ALA B C 1
ATOM 2000 O O . ALA B 1 96 ? -5.668 -7.023 4.219 1 97.62 96 ALA B O 1
ATOM 2001 N N . TYR B 1 97 ? -5.492 -5.926 2.324 1 98.69 97 TYR B N 1
ATOM 2002 C CA . TYR B 1 97 ? -4.48 -6.758 1.683 1 98.69 97 TYR B CA 1
ATOM 2003 C C . TYR B 1 97 ? -3.559 -5.918 0.809 1 98.69 97 TYR B C 1
ATOM 2005 O O . TYR B 1 97 ? -4.004 -5.297 -0.158 1 98.69 97 TYR B O 1
ATOM 2013 N N . VAL B 1 98 ? -2.297 -5.84 1.131 1 98.88 98 VAL B N 1
ATOM 2014 C CA . VAL B 1 98 ? -1.237 -5.188 0.369 1 98.88 98 VAL B CA 1
ATOM 2015 C C . VAL B 1 98 ? -0.114 -6.18 0.089 1 98.88 98 VAL B C 1
ATOM 2017 O O . VAL B 1 98 ? 0.381 -6.84 1.006 1 98.88 98 VAL B O 1
ATOM 2020 N N . ALA B 1 99 ? 0.282 -6.238 -1.137 1 98.88 99 ALA B N 1
ATOM 2021 C CA . ALA B 1 99 ? 1.33 -7.199 -1.476 1 98.88 99 ALA B CA 1
ATOM 2022 C C . ALA B 1 99 ? 2.371 -6.57 -2.398 1 98.88 99 ALA B C 1
ATOM 2024 O O . ALA B 1 99 ? 2.053 -5.68 -3.189 1 98.88 99 ALA B O 1
ATOM 2025 N N . THR B 1 100 ? 3.592 -6.977 -2.279 1 98.88 100 THR B N 1
ATOM 2026 C CA . THR B 1 100 ? 4.707 -6.555 -3.119 1 98.88 100 THR B CA 1
ATOM 2027 C C . THR B 1 100 ? 5.441 -7.766 -3.688 1 98.88 100 THR B C 1
ATOM 2029 O O . THR B 1 100 ? 5.727 -8.727 -2.963 1 98.88 100 THR B O 1
ATOM 2032 N N . ILE B 1 101 ? 5.684 -7.77 -4.945 1 98.94 101 ILE B N 1
ATOM 2033 C CA . ILE B 1 101 ? 6.648 -8.664 -5.574 1 98.94 101 ILE B CA 1
ATOM 2034 C C . ILE B 1 101 ? 7.902 -7.887 -5.957 1 98.94 101 ILE B C 1
ATOM 2036 O O . ILE B 1 101 ? 7.816 -6.844 -6.613 1 98.94 101 ILE B O 1
ATOM 2040 N N . SER B 1 102 ? 9.039 -8.383 -5.523 1 98.81 102 SER B N 1
ATOM 2041 C CA . SER B 1 102 ? 10.289 -7.684 -5.781 1 98.81 102 SER B CA 1
ATOM 2042 C C . SER B 1 102 ? 11.367 -8.648 -6.273 1 98.81 102 SER B C 1
ATOM 2044 O O . SER B 1 102 ? 11.344 -9.836 -5.945 1 98.81 102 SER B O 1
ATOM 2046 N N . ILE B 1 103 ? 12.273 -8.117 -7.043 1 98.94 103 ILE B N 1
ATOM 2047 C CA . ILE B 1 103 ? 13.391 -8.875 -7.594 1 98.94 103 ILE B CA 1
ATOM 2048 C C . ILE B 1 103 ? 14.711 -8.25 -7.141 1 98.94 103 ILE B C 1
ATOM 2050 O O . ILE B 1 103 ? 14.883 -7.031 -7.207 1 98.94 103 ILE B O 1
ATOM 2054 N N . LYS B 1 104 ? 15.578 -9.07 -6.672 1 98.75 104 LYS B N 1
ATOM 2055 C CA . LYS B 1 104 ? 16.969 -8.711 -6.418 1 98.75 104 LYS B CA 1
ATOM 2056 C C . LYS B 1 104 ? 17.922 -9.539 -7.281 1 98.75 104 LYS B C 1
ATOM 2058 O O . LYS B 1 104 ? 18.094 -10.742 -7.047 1 98.75 104 LYS B O 1
ATOM 2063 N N . PRO B 1 105 ? 18.547 -8.891 -8.227 1 98.69 105 PRO B N 1
ATOM 2064 C CA . PRO B 1 105 ? 19.547 -9.641 -8.992 1 98.69 105 PRO B CA 1
ATOM 2065 C C . PRO B 1 105 ? 20.719 -10.109 -8.133 1 98.69 105 PRO B C 1
ATOM 2067 O O . PRO B 1 105 ? 21.234 -9.344 -7.316 1 98.69 105 PRO B O 1
ATOM 2070 N N . LYS B 1 106 ? 21.094 -11.32 -8.336 1 98.62 106 LYS B N 1
ATOM 2071 C CA . LYS B 1 106 ? 22.25 -11.875 -7.637 1 98.62 106 LYS B CA 1
ATOM 2072 C C . LYS B 1 106 ? 23.438 -12.031 -8.578 1 98.62 106 LYS B C 1
ATOM 2074 O O . LYS B 1 106 ? 24.594 -11.977 -8.141 1 98.62 106 LYS B O 1
ATOM 2079 N N . SER B 1 107 ? 23.188 -12.312 -9.836 1 98.12 107 SER B N 1
ATOM 2080 C CA . SER B 1 107 ? 24.109 -12.336 -10.969 1 98.12 107 SER B CA 1
ATOM 2081 C C . SER B 1 107 ? 23.391 -12.039 -12.281 1 98.12 107 SER B C 1
ATOM 2083 O O . SER B 1 107 ? 22.219 -11.641 -12.273 1 98.12 107 SER B O 1
ATOM 2085 N N . LYS B 1 108 ? 24.109 -12.18 -13.359 1 97.81 108 LYS B N 1
ATOM 2086 C CA . LYS B 1 108 ? 23.531 -11.914 -14.672 1 97.81 108 LYS B CA 1
ATOM 2087 C C . LYS B 1 108 ? 22.359 -12.852 -14.945 1 97.81 108 LYS B C 1
ATOM 2089 O O . LYS B 1 108 ? 21.391 -12.469 -15.602 1 97.81 108 LYS B O 1
ATOM 2094 N N . ASN B 1 109 ? 22.406 -14.078 -14.445 1 98.44 109 ASN B N 1
ATOM 2095 C CA . ASN B 1 109 ? 21.391 -15.078 -14.766 1 98.44 109 ASN B CA 1
ATOM 2096 C C . ASN B 1 109 ? 20.828 -15.727 -13.508 1 98.44 109 ASN B C 1
ATOM 2098 O O . ASN B 1 109 ? 20.516 -16.922 -13.508 1 98.44 109 ASN B O 1
ATOM 2102 N N . LEU B 1 110 ? 20.766 -14.992 -12.484 1 98.81 110 LEU B N 1
ATOM 2103 C CA . LEU B 1 110 ? 20.203 -15.453 -11.227 1 98.81 110 LEU B CA 1
ATOM 2104 C C . LEU B 1 110 ? 19.547 -14.297 -10.477 1 98.81 110 LEU B C 1
ATOM 2106 O O . LEU B 1 110 ? 20.172 -13.258 -10.258 1 98.81 110 LEU B O 1
ATOM 2110 N N . VAL B 1 111 ? 18.297 -14.523 -10.133 1 98.88 111 VAL B N 1
ATOM 2111 C CA . VAL B 1 111 ? 17.625 -13.508 -9.328 1 98.88 111 VAL B CA 1
ATOM 2112 C C . VAL B 1 111 ? 17.031 -14.148 -8.078 1 98.88 111 VAL B C 1
ATOM 2114 O O . VAL B 1 111 ? 16.828 -15.359 -8.031 1 98.88 111 VAL B O 1
ATOM 2117 N N . GLU B 1 112 ? 16.859 -13.359 -7.094 1 98.94 112 GLU B N 1
ATOM 2118 C CA . GLU B 1 112 ? 16.016 -13.656 -5.941 1 98.94 112 GLU B CA 1
ATOM 2119 C C . GLU B 1 112 ? 14.688 -12.898 -6.008 1 98.94 112 GLU B C 1
ATOM 2121 O O . GLU B 1 112 ? 14.68 -11.672 -6.133 1 98.94 112 GLU B O 1
ATOM 2126 N N . LEU B 1 113 ? 13.633 -13.617 -6.055 1 98.94 113 LEU B N 1
ATOM 2127 C CA . LEU B 1 113 ? 12.289 -13.031 -6.098 1 98.94 113 LEU B CA 1
ATOM 2128 C C . LEU B 1 113 ? 11.586 -13.195 -4.758 1 98.94 113 LEU B C 1
ATOM 2130 O O . LEU B 1 113 ? 11.555 -14.289 -4.195 1 98.94 113 LEU B O 1
ATOM 2134 N N . THR B 1 114 ? 11.078 -12.086 -4.242 1 98.94 114 THR B N 1
ATOM 2135 C CA . THR B 1 114 ? 10.359 -12.094 -2.977 1 98.94 114 THR B CA 1
ATOM 2136 C C . THR B 1 114 ? 8.914 -11.641 -3.174 1 98.94 114 THR B C 1
ATOM 2138 O O . THR B 1 114 ? 8.656 -10.672 -3.895 1 98.94 114 THR B O 1
ATOM 2141 N N . TRP B 1 115 ? 8 -12.398 -2.66 1 98.94 115 TRP B N 1
ATOM 2142 C CA . TRP B 1 115 ? 6.59 -12.055 -2.545 1 98.94 115 TRP B CA 1
ATOM 2143 C C . TRP B 1 115 ? 6.195 -11.859 -1.084 1 98.94 115 TRP B C 1
ATOM 2145 O O . TRP B 1 115 ? 6.305 -12.789 -0.276 1 98.94 115 TRP B O 1
ATOM 2155 N N . GLU B 1 116 ? 5.789 -10.633 -0.721 1 98.81 116 GLU B N 1
ATOM 2156 C CA . GLU B 1 116 ? 5.43 -10.352 0.665 1 98.81 116 GLU B CA 1
ATOM 2157 C C . GLU B 1 116 ? 4.113 -9.586 0.748 1 98.81 116 GLU B C 1
ATOM 2159 O O . GLU B 1 116 ? 3.748 -8.867 -0.182 1 98.81 116 GLU B O 1
ATOM 2164 N N . SER B 1 117 ? 3.363 -9.758 1.896 1 98.81 117 SER B N 1
ATOM 2165 C CA . SER B 1 117 ? 2.066 -9.094 2.012 1 98.81 117 SER B CA 1
ATOM 2166 C C . SER B 1 117 ? 1.763 -8.727 3.461 1 98.81 117 SER B C 1
ATOM 2168 O O . SER B 1 117 ? 2.316 -9.32 4.387 1 98.81 117 SER B O 1
ATOM 2170 N N . TYR B 1 118 ? 1.032 -7.703 3.631 1 98.81 118 TYR B N 1
ATOM 2171 C CA . TYR B 1 118 ? 0.354 -7.289 4.852 1 98.81 118 TYR B CA 1
ATOM 2172 C C . TYR B 1 118 ? -1.139 -7.59 4.777 1 98.81 118 TYR B C 1
ATOM 2174 O O . TYR B 1 118 ? -1.804 -7.223 3.807 1 98.81 118 TYR B O 1
ATOM 2182 N N . ILE B 1 119 ? -1.629 -8.242 5.836 1 98.69 119 ILE B N 1
ATOM 2183 C CA . ILE B 1 119 ? -3 -8.734 5.848 1 98.69 119 ILE B CA 1
ATOM 2184 C C . ILE B 1 119 ? -3.701 -8.297 7.129 1 98.69 119 ILE B C 1
ATOM 2186 O O . ILE B 1 119 ? -3.125 -8.375 8.219 1 98.69 119 ILE B O 1
ATOM 2190 N N . ASN B 1 120 ? -4.926 -7.789 6.992 1 98 120 ASN B N 1
ATOM 2191 C CA . ASN B 1 120 ? -5.746 -7.379 8.125 1 98 120 ASN B CA 1
ATOM 2192 C C . ASN B 1 120 ? -7.191 -7.84 7.965 1 98 120 ASN B C 1
ATOM 2194 O O . ASN B 1 120 ? -7.77 -7.723 6.883 1 98 120 ASN B O 1
ATOM 2198 N N . SER B 1 121 ? -7.738 -8.414 9.078 1 97.56 121 SER B N 1
ATOM 2199 C CA . SER B 1 121 ? -9.133 -8.852 9.055 1 97.56 121 SER B CA 1
ATOM 2200 C C . SER B 1 121 ? -9.852 -8.453 10.344 1 97.56 121 SER B C 1
ATOM 2202 O O . SER B 1 121 ? -9.305 -8.617 11.438 1 97.56 121 SER B O 1
ATOM 2204 N N . LYS B 1 122 ? -11.008 -7.953 10.125 1 94.81 122 LYS B N 1
ATOM 2205 C CA . LYS B 1 122 ? -11.883 -7.691 11.266 1 94.81 122 LYS B CA 1
ATOM 2206 C C . LYS B 1 122 ? -12.883 -8.828 11.461 1 94.81 122 LYS B C 1
ATOM 2208 O O . LYS B 1 122 ? -13.484 -8.945 12.531 1 94.81 122 LYS B O 1
ATOM 2213 N N . LYS B 1 123 ? -13.031 -9.609 10.492 1 94.62 123 LYS B N 1
ATOM 2214 C CA . LYS B 1 123 ? -14.141 -10.555 10.453 1 94.62 123 LYS B CA 1
ATOM 2215 C C . LYS B 1 123 ? -13.711 -11.93 10.945 1 94.62 123 LYS B C 1
ATOM 2217 O O . LYS B 1 123 ? -14.539 -12.719 11.414 1 94.62 123 LYS B O 1
ATOM 2222 N N . MET B 1 124 ? -12.5 -12.211 10.852 1 96.81 124 MET B N 1
ATOM 2223 C CA . MET B 1 124 ? -12.031 -13.562 11.133 1 96.81 124 MET B CA 1
ATOM 2224 C C . MET B 1 124 ? -11.742 -13.742 12.617 1 96.81 124 MET B C 1
ATOM 2226 O O . MET B 1 124 ? -11.258 -12.82 13.281 1 96.81 124 MET B O 1
ATOM 2230 N N . THR B 1 125 ? -12.008 -14.922 13.055 1 96.94 125 THR B N 1
ATOM 2231 C CA . THR B 1 125 ? -11.492 -15.32 14.359 1 96.94 125 THR B CA 1
ATOM 2232 C C . THR B 1 125 ? -9.977 -15.5 14.312 1 96.94 125 THR B C 1
ATOM 2234 O O . THR B 1 125 ? -9.383 -15.508 13.227 1 96.94 125 THR B O 1
ATOM 2237 N N . GLU B 1 126 ? -9.391 -15.586 15.484 1 96.81 126 GLU B N 1
ATOM 2238 C CA . GLU B 1 126 ? -7.941 -15.781 15.547 1 96.81 126 GLU B CA 1
ATOM 2239 C C . GLU B 1 126 ? -7.523 -17.047 14.805 1 96.81 126 GLU B C 1
ATOM 2241 O O . GLU B 1 126 ? -6.559 -17.031 14.039 1 96.81 126 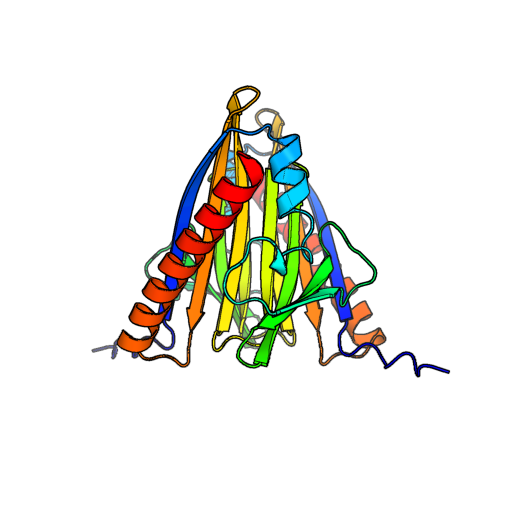GLU B O 1
ATOM 2246 N N . LYS B 1 127 ? -8.211 -18.094 15.055 1 97.88 127 LYS B N 1
ATOM 2247 C CA . LYS B 1 127 ? -7.879 -19.359 14.398 1 97.88 127 LYS B CA 1
ATOM 2248 C C . LYS B 1 127 ? -8.078 -19.266 12.891 1 97.88 127 LYS B C 1
ATOM 2250 O O . LYS B 1 127 ? -7.23 -19.719 12.117 1 97.88 127 LYS B O 1
ATOM 2255 N N . GLN B 1 128 ? -9.203 -18.719 12.5 1 97.88 128 GLN B N 1
ATOM 2256 C CA . GLN B 1 128 ? -9.469 -18.531 11.07 1 97.88 128 GLN B CA 1
ATOM 2257 C C . GLN B 1 128 ? -8.367 -17.719 10.414 1 97.88 128 GLN B C 1
ATOM 2259 O O . GLN B 1 128 ? -7.941 -18.031 9.297 1 97.88 128 GLN B O 1
ATOM 2264 N N . PHE B 1 129 ? -7.953 -16.703 11.102 1 98.31 129 PHE B N 1
ATOM 2265 C CA . PHE B 1 129 ? -6.941 -15.812 10.547 1 98.31 129 PHE B CA 1
ATOM 2266 C C . PHE B 1 129 ? -5.598 -16.531 10.43 1 98.31 129 PHE B C 1
ATOM 2268 O O . PHE B 1 129 ? -4.914 -16.406 9.414 1 98.31 129 PHE B O 1
ATOM 2275 N N . THR B 1 130 ? -5.273 -17.266 11.438 1 98.19 130 THR B N 1
ATOM 2276 C CA . THR B 1 130 ? -4.039 -18.047 11.398 1 98.19 130 THR B CA 1
ATOM 2277 C C . THR B 1 130 ? -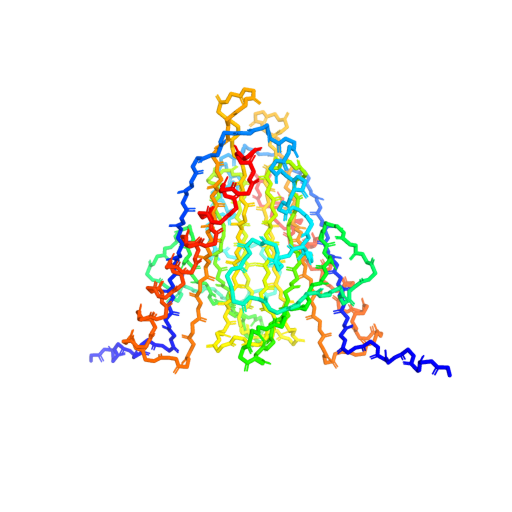4.066 -19.047 10.242 1 98.19 130 THR B C 1
ATOM 2279 O O . THR B 1 130 ? -3.086 -19.172 9.508 1 98.19 130 THR B O 1
ATOM 2282 N N . ASP B 1 131 ? -5.152 -19.719 10.078 1 98.44 131 ASP B N 1
ATOM 2283 C CA . ASP B 1 131 ? -5.309 -20.641 8.969 1 98.44 131 ASP B CA 1
ATOM 2284 C C . ASP B 1 131 ? -5.195 -19.922 7.625 1 98.44 131 ASP B C 1
ATOM 2286 O O . ASP B 1 131 ? -4.625 -20.469 6.676 1 98.44 131 ASP B O 1
ATOM 2290 N N . PHE B 1 132 ? -5.758 -18.797 7.559 1 98.19 132 PHE B N 1
ATOM 2291 C CA . PHE B 1 132 ? -5.699 -18 6.336 1 98.19 132 PHE B CA 1
ATOM 2292 C C . PHE B 1 132 ? -4.262 -17.641 5.996 1 98.19 132 PHE B C 1
ATOM 2294 O O . PHE B 1 132 ? -3.852 -17.719 4.836 1 98.19 132 PHE B O 1
ATOM 2301 N N . LEU B 1 133 ? -3.449 -17.25 7.004 1 98.69 133 LEU B N 1
ATOM 2302 C CA . LEU B 1 133 ? -2.049 -16.906 6.773 1 98.69 133 LEU B CA 1
ATOM 2303 C C . LEU B 1 133 ? -1.275 -18.125 6.262 1 98.69 133 LEU B C 1
ATOM 2305 O O . LEU B 1 133 ? -0.433 -18 5.371 1 98.69 133 LEU B O 1
ATOM 2309 N N . VAL B 1 134 ? -1.558 -19.234 6.848 1 98.69 134 VAL B N 1
ATOM 2310 C CA . VAL B 1 134 ? -0.907 -20.469 6.414 1 98.69 134 VAL B CA 1
ATOM 2311 C C . VAL B 1 134 ? -1.267 -20.766 4.961 1 98.69 134 VAL B C 1
ATOM 2313 O O . VAL B 1 134 ? -0.395 -21.094 4.152 1 98.69 134 VAL B O 1
ATOM 2316 N N . PHE B 1 135 ? -2.508 -20.656 4.648 1 98.38 135 PHE B N 1
ATOM 2317 C CA . PHE B 1 135 ? -2.98 -20.844 3.285 1 98.38 135 PHE B CA 1
ATOM 2318 C C . PHE B 1 135 ? -2.271 -19.906 2.326 1 98.38 135 PHE B C 1
ATOM 2320 O O . PHE B 1 135 ? -1.778 -20.328 1.277 1 98.38 135 PHE B O 1
ATOM 2327 N N . MET B 1 136 ? -2.18 -18.656 2.689 1 98.44 136 MET B N 1
ATOM 2328 C CA . MET B 1 136 ? -1.53 -17.656 1.849 1 98.44 136 MET B CA 1
ATOM 2329 C C . MET B 1 136 ? -0.065 -18 1.617 1 98.44 136 MET B C 1
ATOM 2331 O O . MET B 1 136 ? 0.443 -17.859 0.503 1 98.44 136 MET B O 1
ATOM 2335 N N . GLY B 1 137 ? 0.564 -18.391 2.645 1 98.75 137 GLY B N 1
ATOM 2336 C CA . GLY B 1 137 ? 1.944 -18.828 2.502 1 98.75 137 GLY B CA 1
ATOM 2337 C C . GLY B 1 137 ? 2.113 -19.953 1.499 1 98.75 137 GLY B C 1
ATOM 2338 O O . GLY B 1 137 ? 3 -19.891 0.644 1 98.75 137 GLY B O 1
ATOM 2339 N N . SER B 1 138 ? 1.292 -20.969 1.616 1 98.75 138 SER B N 1
ATOM 2340 C CA . SER B 1 138 ? 1.346 -22.109 0.704 1 98.75 138 SER B CA 1
ATOM 2341 C C . SER B 1 138 ? 1.012 -21.688 -0.723 1 98.75 138 SER B C 1
ATOM 2343 O O . SER B 1 138 ? 1.607 -22.188 -1.679 1 98.75 138 SER B O 1
ATOM 2345 N N . PHE B 1 139 ? 0.082 -20.844 -0.831 1 98.5 139 PHE B N 1
ATOM 2346 C CA . PHE B 1 139 ? -0.32 -20.312 -2.125 1 98.5 139 PHE B CA 1
ATOM 2347 C C . PHE B 1 139 ? 0.845 -19.594 -2.801 1 98.5 139 PHE B C 1
ATOM 2349 O O . PHE B 1 139 ? 1.12 -19.828 -3.98 1 98.5 139 PHE B O 1
ATOM 2356 N N . TYR B 1 140 ? 1.545 -18.688 -2.043 1 98.81 140 TYR B N 1
ATOM 2357 C CA . TYR B 1 140 ? 2.715 -18 -2.572 1 98.81 140 TYR B CA 1
ATOM 2358 C C . TYR B 1 140 ? 3.793 -19 -2.99 1 98.81 140 TYR B C 1
ATOM 2360 O O . TYR B 1 140 ? 4.352 -18.891 -4.086 1 98.81 140 TYR B O 1
ATOM 2368 N N . GLU B 1 141 ? 4.031 -19.906 -2.154 1 98.75 141 GLU B N 1
ATOM 2369 C CA . GLU B 1 141 ? 5.094 -20.875 -2.404 1 98.75 141 GLU B CA 1
ATOM 2370 C C . GLU B 1 141 ? 4.82 -21.688 -3.668 1 98.75 141 GLU B C 1
ATOM 2372 O O . GLU B 1 141 ? 5.688 -21.812 -4.531 1 98.75 141 GLU B O 1
ATOM 2377 N N . ALA B 1 142 ? 3.672 -22.234 -3.762 1 98.81 142 ALA B N 1
ATOM 2378 C CA . ALA B 1 142 ? 3.303 -23.047 -4.922 1 98.81 142 ALA B CA 1
ATOM 2379 C C . ALA B 1 142 ? 3.369 -22.219 -6.207 1 98.81 142 ALA B C 1
ATOM 2381 O O . ALA B 1 142 ? 3.857 -22.703 -7.234 1 98.81 142 ALA B O 1
ATOM 2382 N N . SER B 1 143 ? 2.895 -21.047 -6.156 1 98.88 143 SER B N 1
ATOM 2383 C CA . SER B 1 143 ? 2.883 -20.156 -7.316 1 98.88 143 SER B CA 1
ATOM 2384 C C . SER B 1 143 ? 4.301 -19.797 -7.742 1 98.88 143 SER B C 1
ATOM 2386 O O . SER B 1 143 ? 4.613 -19.781 -8.93 1 98.88 143 SER B O 1
ATOM 2388 N N . LEU B 1 144 ? 5.137 -19.469 -6.777 1 98.88 144 LEU B N 1
ATOM 2389 C CA . LEU B 1 144 ? 6.523 -19.125 -7.074 1 98.88 144 LEU B CA 1
ATOM 2390 C C . LEU B 1 144 ? 7.266 -20.312 -7.668 1 98.88 144 LEU B C 1
ATOM 2392 O O . LEU B 1 144 ? 8.109 -20.156 -8.547 1 98.88 144 LEU B O 1
ATOM 2396 N N . GLU B 1 145 ? 6.957 -21.5 -7.211 1 98.81 145 GLU B N 1
ATOM 2397 C CA . GLU B 1 145 ? 7.559 -22.688 -7.789 1 98.81 145 GLU B CA 1
ATOM 2398 C C . GLU B 1 145 ? 7.145 -22.875 -9.242 1 98.81 145 GLU B C 1
ATOM 2400 O O . GLU B 1 145 ? 7.957 -23.266 -10.086 1 98.81 145 GLU B O 1
ATOM 2405 N N . ASN B 1 146 ? 5.859 -22.641 -9.5 1 98.75 146 ASN B N 1
ATOM 2406 C CA . ASN B 1 146 ? 5.398 -22.656 -10.883 1 98.75 146 ASN B CA 1
ATOM 2407 C C . ASN B 1 146 ? 6.16 -21.656 -11.742 1 98.75 146 ASN B C 1
ATOM 2409 O O . ASN B 1 146 ? 6.562 -21.969 -12.867 1 98.75 146 ASN B O 1
ATOM 2413 N N . LEU B 1 147 ? 6.32 -20.484 -11.25 1 98.81 147 LEU B N 1
ATOM 2414 C CA . LEU B 1 147 ? 7.031 -19.422 -11.961 1 98.81 147 LEU B CA 1
ATOM 2415 C C . LEU B 1 147 ? 8.469 -19.844 -12.258 1 98.81 147 LEU B C 1
ATOM 2417 O O . LEU B 1 147 ? 8.945 -19.672 -13.383 1 98.81 147 LEU B O 1
ATOM 2421 N N . LYS B 1 148 ? 9.094 -20.375 -11.258 1 98.81 148 LYS B N 1
ATOM 2422 C CA . LYS B 1 148 ? 10.461 -20.859 -11.414 1 98.81 148 LYS B CA 1
ATOM 2423 C C . LYS B 1 148 ? 10.547 -21.922 -12.5 1 98.81 148 LYS B C 1
ATOM 2425 O O . LYS B 1 148 ? 11.406 -21.844 -13.383 1 98.81 148 LYS B O 1
ATOM 2430 N N . ALA B 1 149 ? 9.688 -22.859 -12.422 1 98.56 149 ALA B N 1
ATOM 2431 C CA . ALA B 1 149 ? 9.695 -23.953 -13.398 1 98.56 149 ALA B CA 1
ATOM 2432 C C . ALA B 1 149 ? 9.5 -23.406 -14.812 1 98.56 149 ALA B C 1
ATOM 2434 O O . ALA B 1 149 ? 10.141 -23.891 -15.758 1 98.56 149 ALA B O 1
ATOM 2435 N N . LEU B 1 150 ? 8.68 -22.484 -14.93 1 98.31 150 LEU B N 1
ATOM 2436 C CA . LEU B 1 150 ? 8.367 -21.875 -16.219 1 98.31 150 LEU B CA 1
ATOM 2437 C C . LEU B 1 150 ? 9.586 -21.141 -16.781 1 98.31 150 LEU B C 1
ATOM 2439 O O . LEU B 1 150 ? 9.852 -21.203 -17.984 1 98.31 150 LEU B O 1
ATOM 2443 N N . LEU B 1 151 ? 10.297 -20.438 -15.945 1 98.44 151 LEU B N 1
ATOM 2444 C CA . LEU B 1 151 ? 11.32 -19.5 -16.391 1 98.44 151 LEU B CA 1
ATOM 2445 C C . LEU B 1 151 ? 12.664 -20.203 -16.562 1 98.44 151 LEU B C 1
ATOM 2447 O O . LEU B 1 151 ? 13.562 -19.688 -17.234 1 98.44 151 LEU B O 1
ATOM 2451 N N . GLU B 1 152 ? 12.875 -21.312 -15.875 1 98.19 152 GLU B N 1
ATOM 2452 C CA . GLU B 1 152 ? 14.141 -22.031 -15.953 1 98.19 152 GLU B CA 1
ATOM 2453 C C . GLU B 1 152 ? 14.102 -23.094 -17.031 1 98.19 152 GLU B C 1
ATOM 2455 O O . GLU B 1 152 ? 15.078 -23.812 -17.25 1 98.19 152 GLU B O 1
ATOM 2460 N N . LYS B 1 153 ? 13.102 -23.188 -17.781 1 88.38 153 LYS B N 1
ATOM 2461 C CA . LYS B 1 153 ? 13.062 -24.078 -18.953 1 88.38 153 LYS B CA 1
ATOM 2462 C C . LYS B 1 153 ? 13.797 -23.469 -20.141 1 88.38 153 LYS B C 1
ATOM 2464 O O . LYS B 1 153 ? 13.867 -22.234 -20.266 1 88.38 153 LYS B O 1
#

InterPro domains:
  IPR019587 Polyketide cyclase/dehydrase [PF10604] (13-152)
  IPR023393 START-like domain superfamily [G3DSA:3.30.530.20] (12-153)

Radius of gyration: 20.35 Å; Cα contacts (8 Å, |Δi|>4): 657; chains: 2; bounding box: 47×51×66 Å